Protein AF-A0AAE0BN33-F1 (afdb_monomer)

InterPro domains:
  IPR021788 Protein CHAPERONE-LIKE PROTEIN OF POR1-like [PF11833] (15-94)
  IPR021788 Protein CHAPERONE-LIKE PROTEIN OF POR1-like [PF11833] (98-183)
  IPR021788 Protein CHAPERONE-LIKE PROTEIN OF POR1-like [PTHR33372] (1-182)

Mean predicted aligned error: 20.06 Å

Sequence (184 aa):
MTEEFAMEILGVGKSASFEDIVSAKNKLVAANSDEEFQMTVDAAYDVLLMRSFNKRRSGEIVDRSVRYADVKRPKPTELPGWAKNAVSMPSSAVTFEKGMNIPSTQLALAFGLSIYFLRENKRANFGRAALLTTGGLIAGALVGGLLQSWLRVDIVPIGSISSPEIIVGEGALLALWATCTFLA

Nearest PDB structures (foldseek):
  5cbf-assembly1_D  TM=4.228E-01  e=4.370E+00  Tsukamurella paurometabola DSM 20162
  4h9p-assembly1_C  TM=2.819E-01  e=6.824E+00  Homo sapiens

Radius of gyration: 29.34 Å; Cα contacts (8 Å, |Δi|>4): 74; chains: 1; bounding box: 60×52×72 Å

Solvent-accessible surface area (backbone atoms only — not comparable to full-atom values): 11274 Å² total; per-residue (Å²): 139,55,69,69,59,26,27,59,75,54,72,49,62,100,82,58,52,72,68,53,52,55,53,37,47,55,51,52,55,72,74,43,90,51,64,74,58,46,54,52,52,50,54,26,49,51,52,56,51,50,49,53,52,52,35,62,74,70,67,58,74,90,54,89,83,66,74,71,72,87,67,73,69,76,72,72,78,73,59,56,76,76,49,50,57,60,71,68,46,60,86,76,72,74,62,79,63,95,78,69,92,40,78,63,54,58,49,52,52,54,52,53,50,51,42,51,49,42,34,71,78,66,69,42,55,69,69,57,36,50,49,50,55,52,49,50,49,53,52,50,50,53,52,52,51,51,50,56,67,68,57,74,69,72,94,67,90,77,76,87,77,91,52,80,64,54,60,54,49,51,50,50,49,50,50,50,49,47,54,51,66,79,70,105

Foldseek 3Di:
DDLVVLCVLLVHDPLDDLVSLVVSLVVQVVVDVDPVSNVSNVVSNVNVVVVVVVCVVVVPDSDPPDPDDCPPPPPPPPPPPVVVVVVPDDPVVPPPPPPPPPPPVVVVVLLVVQLVCCCVPVVDDSVVSNCLSVVLVVVLVVVVVVVVVVCPDDDDPPPDPPDPVVVSVVSVVVSSVCSVVVVD

Secondary structure (DSSP, 8-state):
--HHHHHHHHT--TT--HHHHHHHHHHHHHH---HHHHHHHHHHHHHHHHHHHHHHHTT--S-TT-------PPPP----HHHHHHHTS-TT-----TT---HHHHHHHHHHHHHHHHHHHH---HHHHHHHHHHHHHHHHHHHHHHHHH--------SS---HHHHHHHHHHHHHHHHHHHH-

Structure (mmCIF, N/CA/C/O backbone):
data_AF-A0AAE0BN33-F1
#
_entry.id   AF-A0AAE0BN33-F1
#
loop_
_atom_site.group_PDB
_atom_site.id
_atom_site.type_symbol
_atom_site.label_atom_id
_atom_site.label_alt_id
_atom_site.label_comp_id
_atom_site.label_asym_id
_atom_site.label_entity_id
_atom_site.label_seq_id
_atom_site.pdbx_PDB_ins_code
_atom_site.Cartn_x
_atom_site.Cartn_y
_atom_site.Cartn_z
_atom_site.occupancy
_atom_site.B_iso_or_equiv
_atom_site.auth_seq_id
_atom_site.auth_comp_id
_atom_site.auth_asym_id
_atom_site.auth_atom_id
_atom_site.pdbx_PDB_model_num
ATOM 1 N N . MET A 1 1 ? -11.043 11.991 17.828 1.00 74.44 1 MET A N 1
ATOM 2 C CA . MET A 1 1 ? -10.938 11.069 18.977 1.00 74.44 1 MET A CA 1
ATOM 3 C C . MET A 1 1 ? -9.679 10.222 18.806 1.00 74.44 1 MET A C 1
ATOM 5 O O . MET A 1 1 ? -9.432 9.780 17.692 1.00 74.44 1 MET A O 1
ATOM 9 N N . THR A 1 2 ? -8.848 10.079 19.844 1.00 91.19 2 THR A N 1
ATOM 10 C CA . THR A 1 2 ? -7.613 9.264 19.824 1.00 91.19 2 THR A CA 1
ATOM 11 C C . THR A 1 2 ? -7.875 7.869 20.403 1.00 91.19 2 THR A C 1
ATOM 13 O O . THR A 1 2 ? -8.851 7.674 21.124 1.00 91.19 2 THR A O 1
ATOM 16 N N . GLU A 1 3 ? -7.019 6.891 20.092 1.00 90.25 3 GLU A N 1
ATOM 17 C CA . GLU A 1 3 ? -7.197 5.497 20.535 1.00 90.25 3 GLU A CA 1
ATOM 18 C C . GLU A 1 3 ? -7.175 5.354 22.065 1.00 90.25 3 GLU A C 1
ATOM 20 O O . GLU A 1 3 ? -8.001 4.643 22.631 1.00 90.25 3 GLU A O 1
ATOM 25 N N . GLU A 1 4 ? -6.266 6.057 22.746 1.00 91.88 4 GLU A N 1
ATOM 26 C CA . GLU A 1 4 ? -6.162 5.998 24.210 1.00 91.88 4 GLU A CA 1
ATOM 27 C C . GLU A 1 4 ? -7.407 6.557 24.902 1.00 91.88 4 GLU A C 1
ATOM 29 O O . GLU A 1 4 ? -7.911 5.948 25.841 1.00 91.88 4 GLU A O 1
ATOM 34 N N . PHE A 1 5 ? -7.964 7.645 24.370 1.00 92.75 5 PHE A N 1
ATOM 35 C CA . PHE A 1 5 ? -9.199 8.232 24.882 1.00 92.75 5 PHE A CA 1
ATOM 36 C C . PHE A 1 5 ? -10.418 7.331 24.629 1.00 92.75 5 PHE A C 1
ATOM 38 O O . PHE A 1 5 ? -11.291 7.208 25.482 1.00 92.75 5 PHE A O 1
ATOM 45 N N . ALA A 1 6 ? -10.468 6.638 23.485 1.00 92.62 6 ALA A N 1
ATOM 46 C 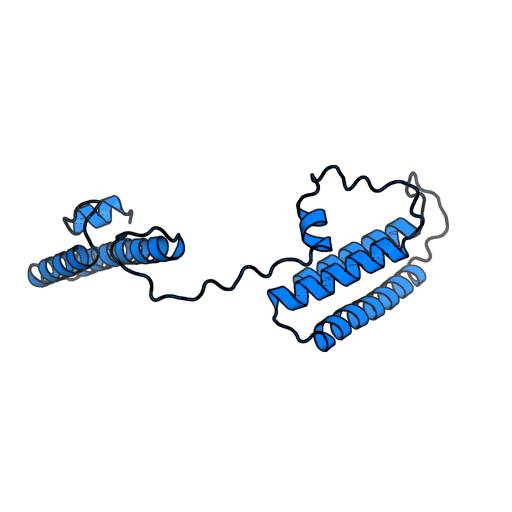CA . ALA A 1 6 ? -11.522 5.661 23.205 1.00 92.62 6 ALA A CA 1
ATOM 47 C C . ALA A 1 6 ? -11.484 4.465 24.177 1.00 92.62 6 ALA A C 1
ATOM 49 O O . ALA A 1 6 ? -12.528 3.983 24.616 1.00 92.62 6 ALA A O 1
ATOM 50 N N . MET A 1 7 ? -10.282 4.007 24.544 1.00 91.81 7 MET A N 1
ATOM 51 C CA . MET A 1 7 ? -10.095 2.961 25.556 1.00 91.81 7 MET A CA 1
ATOM 52 C C . MET A 1 7 ? -10.531 3.420 26.948 1.00 91.81 7 MET A C 1
ATOM 54 O O . MET A 1 7 ? -11.147 2.644 27.674 1.00 91.81 7 MET A O 1
ATOM 58 N N . GLU A 1 8 ? -10.256 4.676 27.296 1.00 93.31 8 GLU A N 1
ATOM 59 C CA . GLU A 1 8 ? -10.686 5.279 28.558 1.00 93.31 8 GLU A CA 1
ATOM 60 C C . GLU A 1 8 ? -12.214 5.374 28.656 1.00 93.31 8 GLU A C 1
ATOM 62 O O . GLU A 1 8 ? -12.781 4.925 29.649 1.00 93.31 8 GLU A O 1
ATOM 67 N N . ILE A 1 9 ? -12.890 5.849 27.602 1.00 90.56 9 ILE A N 1
ATOM 68 C CA . ILE A 1 9 ? -14.362 5.935 27.550 1.00 90.56 9 ILE A CA 1
ATOM 69 C C . ILE A 1 9 ? -15.018 4.564 27.731 1.00 90.56 9 ILE A C 1
ATOM 71 O O . ILE A 1 9 ? -16.023 4.440 28.429 1.00 90.56 9 ILE A O 1
ATOM 75 N N . LEU A 1 10 ? -14.461 3.530 27.099 1.00 89.62 10 LEU A N 1
ATOM 76 C CA . LEU A 1 10 ? -15.002 2.174 27.182 1.00 89.62 10 LEU A CA 1
ATOM 77 C C . LEU A 1 10 ? -14.535 1.421 28.441 1.00 89.62 10 LEU A C 1
ATOM 79 O O . LEU A 1 10 ? -15.079 0.360 28.746 1.00 89.62 10 LEU A O 1
ATOM 83 N N . GLY A 1 11 ? -13.547 1.943 29.176 1.00 90.06 11 GLY A N 1
ATOM 84 C CA . GLY A 1 11 ? -12.972 1.302 30.362 1.00 90.06 11 GLY A CA 1
ATOM 85 C C . GLY A 1 11 ? -12.157 0.043 30.049 1.00 90.06 11 GLY A C 1
ATOM 86 O O . GLY A 1 11 ? -12.134 -0.900 30.840 1.00 90.06 11 GLY A O 1
ATOM 87 N N . VAL A 1 12 ? -11.520 -0.009 28.877 1.00 91.62 12 VAL A N 1
ATOM 88 C CA . VAL A 1 12 ? -10.870 -1.211 28.341 1.00 91.62 12 VAL A CA 1
ATOM 89 C C . VAL A 1 12 ? -9.344 -1.046 28.312 1.00 91.62 12 VAL A C 1
ATOM 91 O O . VAL A 1 12 ? -8.821 0.012 27.981 1.00 91.62 12 VAL A O 1
ATOM 94 N N . GLY A 1 13 ? -8.595 -2.099 28.659 1.00 88.44 13 GLY A N 1
ATOM 95 C CA . GLY A 1 13 ? -7.126 -2.074 28.671 1.00 88.44 13 GLY A CA 1
ATOM 96 C C . GLY A 1 13 ? -6.475 -2.110 27.276 1.00 88.44 13 GLY A C 1
ATOM 97 O O . GLY A 1 13 ? -7.053 -2.613 26.315 1.00 88.44 13 GLY A O 1
ATOM 98 N N . LYS A 1 14 ? -5.210 -1.662 27.177 1.00 83.12 14 LYS A N 1
ATOM 99 C CA . LYS A 1 14 ? -4.439 -1.564 25.910 1.00 83.12 14 LYS A CA 1
ATOM 100 C C . LYS A 1 14 ? -4.309 -2.876 25.120 1.00 83.12 14 LYS A C 1
ATOM 102 O O . LYS A 1 14 ? -4.125 -2.836 23.900 1.00 83.12 14 LYS A O 1
ATOM 107 N N . SER A 1 15 ? -4.385 -4.011 25.816 1.00 79.31 15 SER A N 1
ATOM 108 C CA . SER A 1 15 ? -4.263 -5.375 25.284 1.00 79.31 15 SER A CA 1
ATOM 109 C C . SER A 1 15 ? -5.572 -6.167 25.317 1.00 79.31 15 SER A C 1
ATOM 111 O O . SER A 1 15 ? -5.536 -7.387 25.172 1.00 79.31 15 SER A O 1
ATOM 113 N N . ALA A 1 16 ? -6.709 -5.516 25.567 1.00 83.50 16 ALA A N 1
ATOM 114 C CA . ALA A 1 16 ? -7.987 -6.209 25.596 1.00 83.50 16 ALA A CA 1
ATOM 115 C C . ALA A 1 16 ? -8.359 -6.753 24.214 1.00 83.50 16 ALA A C 1
ATOM 117 O O . ALA A 1 16 ? -7.999 -6.182 23.176 1.00 83.50 16 ALA A O 1
ATOM 118 N N . SER A 1 17 ? -9.084 -7.867 24.209 1.00 85.56 17 SER A N 1
ATOM 119 C CA . SER A 1 17 ? -9.566 -8.466 22.974 1.00 85.56 17 SER A CA 1
ATOM 120 C C . SER A 1 17 ? -10.705 -7.638 22.371 1.00 85.56 17 SER A C 1
ATOM 122 O O . SER A 1 17 ? -11.342 -6.819 23.036 1.00 85.56 17 SER A O 1
ATOM 124 N N . PHE A 1 18 ? -10.983 -7.857 21.086 1.00 87.12 18 PHE A N 1
ATOM 125 C CA . PHE A 1 18 ? -12.120 -7.208 20.432 1.00 87.12 18 PHE A CA 1
ATOM 126 C C . PHE A 1 18 ? -13.466 -7.647 21.037 1.00 87.12 18 PHE A C 1
ATOM 128 O O . PHE A 1 18 ? -14.378 -6.832 21.149 1.00 87.12 18 PHE A O 1
ATOM 135 N N . GLU A 1 19 ? -13.567 -8.894 21.502 1.00 89.56 19 GLU A N 1
ATOM 136 C CA . GLU A 1 19 ? -14.721 -9.390 22.258 1.00 89.56 19 GLU A CA 1
ATOM 137 C C . GLU A 1 19 ? -14.962 -8.566 23.534 1.00 89.56 19 GLU A C 1
ATOM 139 O O . GLU A 1 19 ? -16.094 -8.163 23.815 1.00 89.56 19 GLU A O 1
ATOM 144 N N . ASP A 1 20 ? -13.893 -8.262 24.279 1.00 91.56 20 ASP A N 1
ATOM 145 C CA . ASP A 1 20 ? -13.984 -7.483 25.517 1.00 91.56 20 ASP A CA 1
ATOM 146 C C . ASP A 1 20 ? -14.514 -6.075 25.237 1.00 91.56 20 ASP A C 1
ATOM 148 O O . ASP A 1 20 ? -15.392 -5.596 25.956 1.00 91.56 20 ASP A O 1
ATOM 152 N N . ILE A 1 21 ? -14.045 -5.456 24.146 1.00 92.19 21 ILE A N 1
ATOM 153 C CA . ILE A 1 21 ? -14.491 -4.137 23.677 1.00 92.19 21 ILE A CA 1
ATOM 154 C C . ILE A 1 21 ? -15.998 -4.143 23.375 1.00 92.19 21 ILE A C 1
ATOM 156 O O . ILE A 1 21 ? -16.723 -3.258 23.835 1.00 92.19 21 ILE A O 1
ATOM 160 N N . VAL A 1 22 ? -16.494 -5.150 22.646 1.00 92.69 22 VAL A N 1
ATOM 161 C CA . VAL A 1 22 ? -17.930 -5.282 22.334 1.00 92.69 22 VAL A CA 1
ATOM 162 C C . VAL A 1 22 ? -18.748 -5.482 23.611 1.00 92.69 22 VAL A C 1
ATOM 164 O O . VAL A 1 22 ? -19.802 -4.865 23.782 1.00 92.69 22 VAL A O 1
ATOM 167 N N . SER A 1 23 ? -18.258 -6.304 24.541 1.00 93.75 23 SER A N 1
ATOM 168 C CA . SER A 1 23 ? -18.943 -6.545 25.813 1.00 93.75 23 SER A CA 1
ATOM 169 C C . SER A 1 23 ? -19.024 -5.281 26.679 1.00 93.75 23 SER A C 1
ATOM 171 O O . SER A 1 23 ? -20.060 -5.029 27.295 1.00 93.75 23 SER A O 1
ATOM 173 N N . ALA A 1 24 ? -17.962 -4.467 26.699 1.00 94.00 24 ALA A N 1
ATOM 174 C CA . ALA A 1 24 ? -17.900 -3.215 27.446 1.00 94.00 24 ALA A CA 1
ATOM 175 C C . ALA A 1 24 ? -18.876 -2.183 26.875 1.00 94.00 24 ALA A C 1
ATOM 177 O O . ALA A 1 24 ? -19.657 -1.604 27.629 1.00 94.00 24 ALA A O 1
ATOM 178 N N . LYS A 1 25 ? -18.927 -2.040 25.543 1.00 93.44 25 LYS A N 1
ATOM 179 C CA . LYS A 1 25 ? -19.928 -1.208 24.863 1.00 93.44 25 LYS A CA 1
ATOM 180 C C . LYS A 1 25 ? -21.346 -1.621 25.258 1.00 93.44 25 LYS A C 1
ATOM 182 O O . LYS A 1 25 ? -22.127 -0.790 25.711 1.00 93.44 25 LYS A O 1
ATOM 187 N N . ASN A 1 26 ? -21.670 -2.908 25.127 1.00 93.62 26 ASN A N 1
ATOM 188 C CA . ASN A 1 26 ? -23.012 -3.409 25.425 1.00 93.62 26 ASN A CA 1
ATOM 189 C C . ASN A 1 26 ? -23.406 -3.163 26.891 1.00 93.62 26 ASN A C 1
ATOM 191 O O . ASN A 1 26 ? -24.560 -2.845 27.166 1.00 93.62 26 ASN A O 1
ATOM 195 N N . LYS A 1 27 ? -22.452 -3.243 27.830 1.00 92.81 27 LYS A N 1
ATOM 196 C CA . LYS A 1 27 ? -22.673 -2.888 29.242 1.00 92.81 27 LYS A CA 1
ATOM 197 C C . LYS A 1 27 ? -22.937 -1.392 29.433 1.00 92.81 27 LYS A C 1
ATOM 199 O O . LYS A 1 27 ? -23.838 -1.037 30.183 1.00 92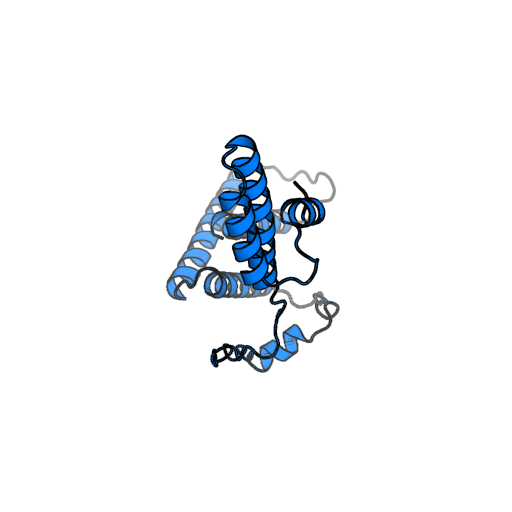.81 27 LYS A O 1
ATOM 204 N N . LEU A 1 28 ? -22.183 -0.525 28.757 1.00 90.38 28 LEU A N 1
ATOM 205 C CA . LEU A 1 28 ? -22.329 0.931 28.864 1.00 90.38 28 LEU A CA 1
ATOM 206 C C . LEU A 1 28 ? -23.638 1.441 28.254 1.00 90.38 28 LEU A C 1
ATOM 208 O O . LEU A 1 28 ? -24.280 2.306 28.845 1.00 90.38 28 LEU A O 1
ATOM 212 N N . VAL A 1 29 ? -24.055 0.861 27.125 1.00 91.56 29 VAL A N 1
ATOM 213 C CA . VAL A 1 29 ? -25.342 1.154 26.474 1.00 91.56 29 VAL A CA 1
ATOM 214 C C . VAL A 1 29 ? -26.516 0.651 27.318 1.00 91.56 29 VAL A C 1
ATOM 216 O O . VAL A 1 29 ? -27.546 1.309 27.390 1.00 91.56 29 VAL A O 1
ATOM 219 N N . ALA A 1 30 ? -26.370 -0.488 28.001 1.00 90.38 30 ALA A N 1
ATOM 220 C CA . ALA A 1 30 ? -27.405 -0.987 28.906 1.00 90.38 30 ALA A CA 1
ATOM 221 C C . ALA A 1 30 ? -27.526 -0.157 30.198 1.00 90.38 30 ALA A C 1
ATOM 223 O O . ALA A 1 30 ? -28.611 -0.067 30.766 1.00 90.38 30 ALA A O 1
ATOM 224 N N . ALA A 1 31 ? -26.421 0.424 30.676 1.00 88.88 31 ALA A N 1
ATOM 225 C CA . ALA A 1 31 ? -26.391 1.207 31.910 1.00 88.88 31 ALA A CA 1
ATOM 226 C C . ALA A 1 31 ? -26.884 2.653 31.731 1.00 88.88 31 ALA A C 1
ATOM 228 O O . ALA A 1 31 ? -27.424 3.220 32.676 1.00 88.88 31 ALA A O 1
ATOM 229 N N . ASN A 1 32 ? -26.707 3.245 30.544 1.00 83.88 32 ASN A N 1
ATOM 230 C CA . ASN A 1 32 ? -27.039 4.645 30.281 1.00 83.88 32 ASN A CA 1
ATOM 231 C C . ASN A 1 32 ? -27.987 4.766 29.083 1.00 83.88 32 ASN A C 1
ATOM 233 O O . ASN A 1 32 ? -27.686 4.314 27.979 1.00 83.88 32 ASN A O 1
ATOM 237 N N . SER A 1 33 ? -29.131 5.414 29.304 1.00 83.94 33 SER A N 1
ATOM 238 C CA . SER A 1 33 ? -30.123 5.700 28.254 1.00 83.94 33 SER A CA 1
ATOM 239 C C . SER A 1 33 ? -29.880 7.032 27.534 1.00 83.94 33 SER A C 1
ATOM 241 O O . SER A 1 33 ? -30.650 7.387 26.648 1.00 83.94 33 SER A O 1
ATOM 243 N N . ASP A 1 34 ? -28.827 7.762 27.903 1.00 90.69 34 ASP A N 1
ATOM 244 C CA . ASP A 1 34 ? -28.520 9.078 27.346 1.00 90.69 34 ASP A CA 1
ATOM 245 C C . ASP A 1 34 ? -27.967 8.963 25.918 1.00 90.69 34 ASP A C 1
ATOM 247 O O . ASP A 1 34 ? -26.926 8.342 25.682 1.00 90.69 34 ASP A O 1
ATOM 251 N N . GLU A 1 35 ? -28.641 9.599 24.958 1.00 89.69 35 GLU A N 1
ATOM 252 C CA . GLU A 1 35 ? -28.291 9.528 23.531 1.00 89.69 35 GLU A CA 1
ATOM 253 C C . GLU A 1 35 ? -26.919 10.151 23.223 1.00 89.69 35 GLU A C 1
ATOM 255 O O . GLU A 1 35 ? -26.137 9.593 22.453 1.00 89.69 35 GLU A O 1
ATOM 260 N N . GLU A 1 36 ? -26.570 11.273 23.859 1.00 88.88 36 GLU A N 1
ATOM 261 C CA . GLU A 1 36 ? -25.268 11.932 23.660 1.00 88.88 36 GLU A CA 1
ATOM 262 C C . GLU A 1 36 ? -24.095 11.064 24.135 1.00 88.88 36 GLU A C 1
ATOM 264 O O . GLU A 1 36 ? -23.030 11.007 23.502 1.00 88.88 36 GLU A O 1
ATOM 269 N N . PHE A 1 37 ? -24.305 10.331 25.231 1.00 89.81 37 PHE A N 1
ATOM 270 C CA . PHE A 1 37 ? -23.328 9.380 25.739 1.00 89.81 37 PHE A CA 1
ATOM 271 C C . PHE A 1 37 ? -23.198 8.177 24.799 1.00 89.81 37 PHE A C 1
ATOM 273 O O . PHE A 1 37 ? -22.078 7.778 24.478 1.00 89.81 37 PHE A O 1
ATOM 280 N N . GLN A 1 38 ? -24.314 7.654 24.277 1.00 90.75 38 GLN A N 1
ATOM 281 C CA . GLN A 1 38 ? -24.300 6.570 23.290 1.00 90.75 38 GLN A CA 1
ATOM 282 C C . GLN A 1 38 ? -23.552 6.959 22.012 1.00 90.75 38 GLN A C 1
ATOM 284 O O . GLN A 1 38 ? -22.720 6.183 21.550 1.00 90.75 38 GLN A O 1
ATOM 289 N N . MET A 1 39 ? -23.741 8.180 21.500 1.00 91.75 39 MET A N 1
ATOM 290 C CA . MET A 1 39 ? -22.982 8.675 20.344 1.00 91.75 39 MET A CA 1
ATOM 291 C C . MET A 1 39 ? -21.472 8.715 20.613 1.00 91.75 39 MET A C 1
ATOM 293 O O . MET A 1 39 ? -20.668 8.369 19.747 1.00 91.75 39 MET A O 1
ATOM 297 N N . THR A 1 40 ? -21.072 9.111 21.822 1.00 92.38 40 THR A N 1
ATOM 298 C CA . THR A 1 40 ? -19.656 9.159 22.216 1.00 92.38 40 THR A CA 1
ATOM 299 C C . THR A 1 40 ? -19.064 7.753 22.360 1.00 92.38 40 THR A C 1
ATOM 301 O O . THR A 1 40 ? -17.938 7.503 21.926 1.00 92.38 40 THR A O 1
ATOM 304 N N . VAL A 1 41 ? -19.834 6.819 22.926 1.00 94.19 41 VAL A N 1
ATOM 305 C CA . VAL A 1 41 ? -19.476 5.399 23.063 1.00 94.19 41 VAL A CA 1
ATOM 306 C C . VAL A 1 41 ? -19.374 4.715 21.697 1.00 94.19 41 VAL A C 1
ATOM 308 O O . VAL A 1 41 ? -18.428 3.960 21.467 1.00 94.19 41 VAL A O 1
ATOM 311 N N . ASP A 1 42 ? -20.287 5.007 20.771 1.00 93.81 42 ASP A N 1
ATOM 312 C CA . ASP A 1 42 ? -20.248 4.502 19.396 1.00 93.81 42 ASP A CA 1
ATOM 313 C C . ASP A 1 42 ? -19.048 5.067 18.627 1.00 93.81 42 ASP A C 1
ATOM 315 O O . ASP A 1 42 ? -18.318 4.311 17.986 1.00 93.81 42 ASP A O 1
ATOM 319 N N . ALA A 1 43 ? -18.748 6.361 18.779 1.00 95.44 43 ALA A N 1
ATOM 320 C CA . ALA A 1 43 ? -17.551 6.960 18.192 1.00 95.44 43 ALA A CA 1
ATOM 321 C C . ALA A 1 43 ? -16.252 6.328 18.735 1.00 95.44 43 ALA A C 1
ATOM 323 O O . ALA A 1 43 ? -15.308 6.093 17.976 1.00 95.44 43 ALA A O 1
ATOM 324 N N . ALA A 1 44 ? -16.196 6.018 20.035 1.00 94.62 44 ALA A N 1
ATOM 325 C CA . ALA A 1 44 ? -15.064 5.317 20.645 1.00 94.62 44 ALA A CA 1
ATOM 326 C C . ALA A 1 44 ? -14.937 3.877 20.127 1.00 94.62 44 ALA A C 1
ATOM 328 O O . ALA A 1 44 ? -13.832 3.418 19.815 1.00 94.62 44 ALA A O 1
ATOM 329 N N . TYR A 1 45 ? -16.065 3.183 19.979 1.00 94.12 45 TYR A N 1
ATOM 330 C CA . TYR A 1 45 ? -16.119 1.847 19.400 1.00 94.12 45 TYR A CA 1
ATOM 331 C C . TYR A 1 45 ? -15.594 1.831 17.959 1.00 94.12 45 TYR A C 1
ATOM 333 O O . TYR A 1 45 ? -14.761 0.985 17.633 1.00 94.12 45 TYR A O 1
ATOM 341 N N . ASP A 1 46 ? -15.989 2.797 17.127 1.00 94.94 46 ASP A N 1
ATOM 342 C CA . ASP A 1 46 ? -15.540 2.903 15.736 1.00 94.94 46 ASP A CA 1
ATOM 343 C C . ASP A 1 46 ? -14.021 3.096 15.624 1.00 94.94 46 ASP A C 1
ATOM 345 O O . ASP A 1 46 ? -13.372 2.476 14.777 1.00 94.94 46 ASP A O 1
ATOM 349 N N . VAL A 1 47 ? -13.413 3.892 16.511 1.00 94.44 47 VAL A N 1
ATOM 350 C CA . VAL A 1 47 ? -11.951 4.072 16.550 1.00 94.44 47 VAL A CA 1
ATOM 351 C C . VAL A 1 47 ? -11.238 2.745 16.841 1.00 94.44 47 VAL A C 1
ATOM 353 O O . VAL A 1 47 ? -10.278 2.389 16.147 1.00 94.44 47 VAL A O 1
ATOM 356 N N . LEU A 1 48 ? -11.713 1.973 17.824 1.00 92.19 48 LEU A N 1
ATOM 357 C CA . LEU A 1 48 ? -11.124 0.670 18.161 1.00 92.19 48 LEU A CA 1
ATOM 358 C C . LEU A 1 48 ? -11.434 -0.408 17.113 1.00 92.19 48 LEU A C 1
ATOM 360 O O . LEU A 1 48 ? -10.605 -1.287 16.854 1.00 92.19 48 LEU A O 1
ATOM 364 N N . LEU A 1 49 ? -12.588 -0.322 16.453 1.00 90.56 49 LEU A N 1
ATOM 365 C CA . LEU A 1 49 ? -12.934 -1.174 15.323 1.00 90.56 49 LEU A CA 1
ATOM 366 C C . LEU A 1 49 ? -11.960 -0.941 14.163 1.00 90.56 49 LEU A C 1
ATOM 368 O O . LEU A 1 49 ? -11.386 -1.898 13.635 1.00 90.56 49 LEU A O 1
ATOM 372 N N . MET A 1 50 ? -11.694 0.319 13.816 1.00 91.31 50 MET A N 1
ATOM 373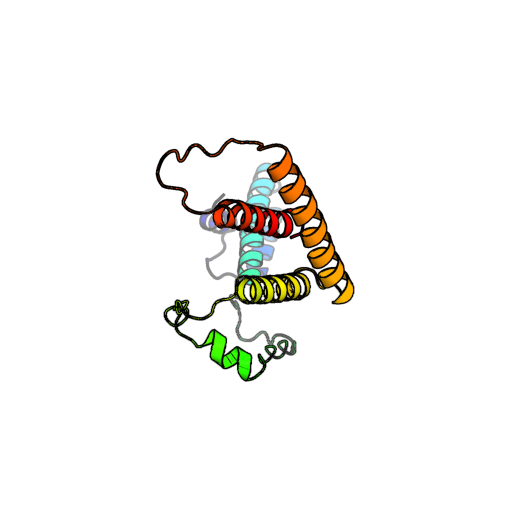 C CA . MET A 1 50 ? -10.739 0.669 12.763 1.00 91.31 50 MET A CA 1
ATOM 374 C C . MET A 1 50 ? -9.312 0.236 13.107 1.00 91.31 50 MET A C 1
ATOM 376 O O . MET A 1 50 ? -8.602 -0.280 12.238 1.00 91.31 50 MET A O 1
ATOM 380 N N . ARG A 1 51 ? -8.906 0.336 14.381 1.00 90.25 51 ARG A N 1
ATOM 381 C CA . ARG A 1 51 ? -7.639 -0.235 14.868 1.00 90.25 51 ARG A CA 1
ATOM 382 C C . ARG A 1 51 ? -7.544 -1.728 14.544 1.00 90.25 51 ARG A C 1
ATOM 384 O O . ARG A 1 51 ? -6.522 -2.177 14.026 1.00 90.25 51 ARG A O 1
ATOM 391 N N . SER A 1 52 ? -8.611 -2.494 14.787 1.00 84.56 52 SER A N 1
ATOM 392 C CA . SER A 1 52 ? -8.638 -3.935 14.500 1.00 84.56 52 SER A CA 1
ATOM 393 C C . SER A 1 52 ? -8.475 -4.245 13.003 1.00 84.56 52 SER A C 1
ATOM 395 O O . SER A 1 52 ? -7.766 -5.187 12.638 1.00 84.56 52 SER A O 1
ATOM 397 N N . PHE A 1 53 ? -9.055 -3.424 12.119 1.00 87.31 53 PHE A N 1
ATOM 398 C CA . PHE A 1 53 ? -8.886 -3.566 10.671 1.00 87.31 53 PHE A CA 1
ATOM 399 C C . PHE A 1 53 ? -7.474 -3.217 10.215 1.00 87.31 53 PHE A C 1
ATOM 401 O O . PHE A 1 53 ? -6.896 -3.954 9.412 1.00 87.31 53 PHE A O 1
ATOM 408 N N . ASN A 1 54 ? -6.888 -2.148 10.756 1.00 88.69 54 ASN A N 1
ATOM 409 C CA . ASN A 1 54 ? -5.501 -1.794 10.469 1.00 88.69 54 ASN A CA 1
ATOM 410 C C . ASN A 1 54 ? -4.537 -2.890 10.926 1.00 88.69 54 ASN A C 1
ATOM 412 O O . ASN A 1 54 ? -3.615 -3.219 10.188 1.00 88.69 54 ASN A O 1
ATOM 416 N N . LYS A 1 55 ? -4.810 -3.531 12.066 1.00 83.06 55 LYS A N 1
ATOM 417 C CA . LYS A 1 55 ? -4.030 -4.664 12.574 1.00 83.06 55 LYS A CA 1
ATOM 418 C C . LYS A 1 55 ? -4.078 -5.889 11.650 1.00 83.06 55 LYS A C 1
ATOM 420 O O . LYS A 1 55 ? -3.077 -6.567 11.436 1.00 83.06 55 LYS A O 1
ATOM 425 N N . ARG A 1 56 ? -5.235 -6.143 11.024 1.00 78.19 56 ARG A N 1
ATOM 426 C CA . ARG A 1 56 ? -5.383 -7.188 9.993 1.00 78.19 56 ARG A CA 1
ATOM 427 C C . ARG A 1 56 ? -4.680 -6.818 8.688 1.00 78.19 56 ARG A C 1
ATOM 429 O O . ARG A 1 56 ? -4.081 -7.685 8.061 1.00 78.19 56 ARG A O 1
ATOM 436 N N . ARG A 1 57 ? -4.730 -5.545 8.283 1.00 81.12 57 ARG A N 1
ATOM 437 C CA . ARG A 1 57 ? -4.025 -5.046 7.090 1.00 81.12 57 ARG A CA 1
ATOM 438 C C . ARG A 1 57 ? -2.506 -5.041 7.262 1.00 81.12 57 ARG A C 1
ATOM 440 O O . ARG A 1 57 ? -1.806 -5.311 6.294 1.00 81.12 57 ARG A O 1
ATOM 447 N N . SER A 1 58 ? -2.003 -4.768 8.466 1.00 79.19 58 SER A N 1
ATOM 448 C CA . SER A 1 58 ? -0.567 -4.774 8.775 1.00 79.19 58 SER A CA 1
ATOM 449 C C . SER A 1 58 ? 0.019 -6.183 8.910 1.00 79.19 58 SER A C 1
ATOM 451 O O . SER A 1 58 ? 1.238 -6.333 8.948 1.00 79.19 58 SER A O 1
ATOM 453 N N . GLY A 1 59 ? -0.828 -7.217 8.974 1.00 74.81 59 GLY A N 1
ATOM 454 C CA . GLY A 1 59 ? -0.392 -8.595 9.197 1.00 74.81 59 GLY A CA 1
ATOM 455 C C . GLY A 1 59 ? 0.101 -8.848 10.623 1.00 74.81 59 GLY A C 1
ATOM 456 O O . GLY A 1 59 ? 0.774 -9.849 10.867 1.00 74.81 59 GLY A O 1
ATOM 457 N N . GLU A 1 60 ? -0.217 -7.961 11.570 1.00 73.69 60 GLU A N 1
ATOM 458 C CA . GLU A 1 60 ? 0.145 -8.141 12.970 1.00 73.69 60 GLU A CA 1
ATOM 459 C C . GLU A 1 60 ? -0.786 -9.182 13.607 1.00 73.69 60 GLU A C 1
ATOM 461 O O . GLU A 1 60 ? -1.974 -8.961 13.853 1.00 73.69 60 GLU A O 1
ATOM 466 N N . ILE A 1 61 ? -0.228 -10.364 13.850 1.00 62.47 61 ILE A N 1
ATOM 467 C CA . ILE A 1 61 ? -0.943 -11.515 14.393 1.00 62.47 61 ILE A CA 1
ATOM 468 C C . ILE A 1 61 ? -1.178 -11.272 15.891 1.00 62.47 61 ILE A C 1
ATOM 470 O O . ILE A 1 61 ? -0.237 -11.321 16.680 1.00 62.47 61 ILE A O 1
ATOM 474 N N . VAL A 1 62 ? -2.432 -11.014 16.281 1.00 62.16 62 VAL A N 1
ATOM 475 C CA . VAL A 1 62 ? -2.834 -10.822 17.693 1.00 62.16 62 VAL A CA 1
ATOM 476 C C . VAL A 1 62 ? -2.653 -12.106 18.501 1.00 62.16 62 VAL A C 1
ATOM 478 O O . VAL A 1 62 ? -2.263 -12.044 19.662 1.00 62.16 62 VAL A O 1
ATOM 481 N N . ASP A 1 63 ? -2.895 -13.260 17.876 1.00 65.19 63 ASP A N 1
ATOM 482 C CA . ASP A 1 63 ? -2.776 -14.564 18.515 1.00 65.19 63 ASP A CA 1
ATOM 483 C C . ASP A 1 63 ? -2.123 -15.584 17.572 1.00 65.19 63 ASP A C 1
ATOM 485 O O . ASP A 1 63 ? -2.619 -15.870 16.480 1.00 65.19 63 ASP A O 1
ATOM 489 N N . ARG A 1 64 ? -0.981 -16.134 18.002 1.00 64.44 64 ARG A N 1
ATOM 490 C CA . ARG A 1 64 ? -0.231 -17.163 17.264 1.00 64.44 64 ARG A CA 1
ATOM 491 C C . ARG A 1 64 ? -0.941 -18.521 17.256 1.00 64.44 64 ARG A C 1
ATOM 493 O O . ARG A 1 64 ? -0.527 -19.396 16.498 1.00 64.44 64 ARG A O 1
ATOM 500 N N . SER A 1 65 ? -1.970 -18.707 18.086 1.00 67.50 65 SER A N 1
ATOM 501 C CA . SER A 1 65 ? -2.767 -19.935 18.151 1.00 67.50 65 SER A CA 1
ATOM 502 C C . SER A 1 65 ? -3.707 -20.098 16.949 1.00 67.50 65 SER A C 1
ATOM 504 O O . SER A 1 65 ? -4.045 -21.223 16.569 1.00 67.50 65 SER A O 1
ATOM 506 N N . VAL A 1 66 ? -4.088 -18.988 16.307 1.00 63.94 66 VAL A N 1
ATOM 507 C CA . VAL A 1 66 ? -4.975 -18.994 15.145 1.00 63.94 66 VAL A CA 1
ATOM 508 C C . VAL A 1 66 ? -4.203 -19.534 13.949 1.00 63.94 66 VAL A C 1
ATOM 510 O O . VAL A 1 66 ? -3.423 -18.840 13.294 1.00 63.94 66 VAL A O 1
ATOM 513 N N . ARG A 1 67 ? -4.429 -20.813 13.651 1.00 65.62 67 ARG A N 1
ATOM 514 C CA . ARG A 1 67 ? -3.967 -21.435 12.415 1.00 65.62 67 ARG A CA 1
ATOM 515 C C . ARG A 1 67 ? -4.732 -20.803 11.264 1.00 65.62 67 ARG A C 1
ATOM 517 O O . ARG A 1 67 ? -5.895 -21.124 11.034 1.00 65.62 67 ARG A O 1
ATOM 524 N N . TYR A 1 68 ? -4.076 -19.894 10.550 1.00 62.53 68 TYR A N 1
ATOM 525 C CA . TYR A 1 68 ? -4.533 -19.480 9.233 1.00 62.53 68 TYR A CA 1
ATOM 526 C C . TYR A 1 68 ? -4.780 -20.757 8.438 1.00 62.53 68 TYR A C 1
ATOM 528 O O . TYR A 1 68 ? -3.863 -21.570 8.306 1.00 62.53 68 TYR A O 1
ATOM 536 N N . ALA A 1 69 ? -6.026 -20.955 7.989 1.00 62.03 69 ALA A N 1
ATOM 537 C CA . ALA A 1 69 ? -6.363 -22.034 7.067 1.00 62.03 69 ALA A CA 1
ATOM 538 C C . ALA A 1 69 ? -5.274 -22.046 6.004 1.00 62.03 69 ALA A C 1
ATOM 540 O O . ALA A 1 69 ? -4.924 -20.953 5.567 1.00 62.03 69 ALA A O 1
ATOM 541 N N . ASP A 1 70 ? -4.702 -23.209 5.688 1.00 60.28 70 ASP A N 1
ATOM 542 C CA . ASP A 1 70 ? -3.569 -23.386 4.776 1.00 60.28 70 ASP A CA 1
ATOM 543 C C . ASP A 1 70 ? -3.850 -22.763 3.396 1.00 60.28 70 ASP A C 1
ATOM 545 O O . ASP A 1 70 ? -4.076 -23.439 2.390 1.00 60.28 70 ASP A O 1
ATOM 549 N N . VAL A 1 71 ? -3.836 -21.432 3.333 1.00 57.88 71 VAL A N 1
ATOM 550 C CA . VAL A 1 71 ? -3.840 -20.650 2.123 1.00 57.88 71 VAL A CA 1
ATOM 551 C C . VAL A 1 71 ? -2.474 -20.961 1.580 1.00 57.88 71 VAL A C 1
ATOM 553 O O . VAL A 1 71 ? -1.464 -20.464 2.086 1.00 57.88 71 VAL A O 1
ATOM 556 N N . LYS A 1 72 ? -2.443 -21.867 0.600 1.00 54.31 72 LYS A N 1
ATOM 557 C CA . LYS A 1 72 ? -1.265 -22.120 -0.216 1.00 54.31 72 LYS A CA 1
ATOM 558 C C . LYS A 1 72 ? -0.724 -20.747 -0.571 1.00 54.31 72 LYS A C 1
ATOM 560 O O . LYS A 1 72 ? -1.352 -20.027 -1.348 1.00 54.31 72 LYS A O 1
ATOM 565 N N . ARG A 1 73 ? 0.390 -20.355 0.054 1.00 55.28 73 ARG A N 1
ATOM 566 C CA . ARG A 1 73 ? 1.071 -19.122 -0.327 1.00 55.28 73 ARG A CA 1
ATOM 567 C C . ARG A 1 73 ? 1.263 -19.257 -1.833 1.00 55.28 73 ARG A C 1
ATOM 569 O O . ARG A 1 73 ? 1.722 -20.332 -2.245 1.00 55.28 73 ARG A O 1
ATOM 576 N N . PRO A 1 74 ? 0.841 -18.279 -2.655 1.00 55.69 74 PRO A N 1
ATOM 577 C CA . PRO A 1 74 ? 1.145 -18.347 -4.071 1.00 55.69 74 PRO A CA 1
ATOM 578 C C . PRO A 1 74 ? 2.645 -18.591 -4.140 1.00 55.69 74 PRO A C 1
ATOM 580 O O . PRO A 1 74 ? 3.416 -17.845 -3.530 1.00 55.69 74 PRO A O 1
ATOM 583 N N . LYS A 1 75 ? 3.031 -19.729 -4.731 1.00 53.34 75 LYS A N 1
ATOM 584 C CA . LYS A 1 75 ? 4.436 -20.097 -4.859 1.00 53.34 75 LYS A CA 1
ATOM 585 C C . LYS A 1 75 ? 5.087 -18.861 -5.468 1.00 53.34 75 LYS A C 1
ATOM 587 O O . LYS A 1 75 ? 4.594 -18.451 -6.522 1.00 53.34 75 LYS A O 1
ATOM 592 N N . PRO A 1 76 ? 6.053 -18.207 -4.789 1.00 56.91 76 PRO A N 1
ATOM 593 C CA . PRO A 1 76 ? 6.666 -17.012 -5.340 1.00 56.91 76 PRO A CA 1
ATOM 594 C C . PRO A 1 76 ? 7.075 -17.400 -6.747 1.00 56.91 76 PRO A C 1
ATOM 596 O O . PRO A 1 76 ? 7.742 -18.425 -6.903 1.00 56.91 76 PRO A O 1
ATOM 599 N N . THR A 1 77 ? 6.528 -16.701 -7.746 1.00 66.06 77 THR A N 1
ATOM 600 C CA . THR A 1 77 ? 6.787 -16.997 -9.150 1.00 66.06 77 THR A CA 1
ATOM 601 C C . THR A 1 77 ? 8.290 -16.967 -9.276 1.00 66.06 77 THR A C 1
ATOM 603 O O . THR A 1 77 ? 8.904 -15.904 -9.191 1.00 66.06 77 THR A O 1
ATOM 606 N N . GLU A 1 78 ? 8.890 -18.153 -9.322 1.00 68.06 78 GLU A N 1
ATOM 607 C CA . GLU A 1 78 ? 10.326 -18.264 -9.343 1.00 68.06 78 GLU A CA 1
ATOM 608 C C . GLU A 1 78 ? 10.729 -17.644 -10.660 1.00 68.06 78 GLU A C 1
ATOM 610 O O . GLU A 1 78 ? 10.457 -18.195 -11.728 1.00 68.06 78 GLU A O 1
ATOM 615 N N . LEU A 1 79 ? 11.302 -16.447 -10.566 1.00 74.38 79 LEU A N 1
ATOM 616 C CA . LEU A 1 79 ? 11.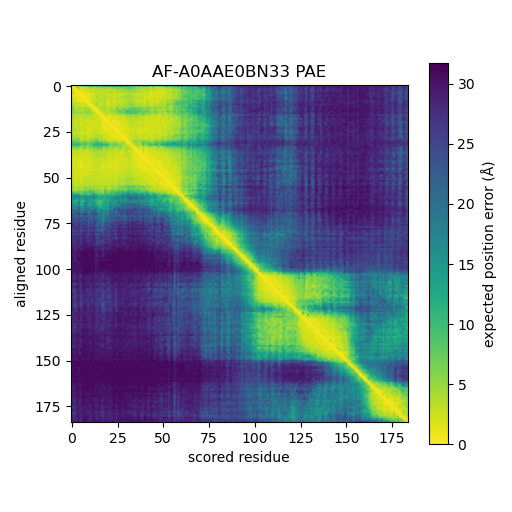866 -15.770 -11.710 1.00 74.38 79 LEU A CA 1
ATOM 617 C C . LEU A 1 79 ? 12.734 -16.804 -12.444 1.00 74.38 79 LEU A C 1
ATOM 619 O O . LEU A 1 79 ? 13.492 -17.533 -11.789 1.00 74.38 79 LEU A O 1
ATOM 623 N N . PRO A 1 80 ? 12.605 -16.931 -13.773 1.00 73.94 80 PRO A N 1
ATOM 624 C CA . PRO A 1 80 ? 13.494 -17.780 -14.551 1.00 73.94 80 PRO A CA 1
ATOM 625 C C . PRO A 1 80 ? 14.951 -17.514 -14.148 1.00 73.94 80 PRO A C 1
ATOM 627 O O . PRO A 1 80 ? 15.284 -16.383 -13.797 1.00 73.94 80 PRO A O 1
ATOM 630 N N . GLY A 1 81 ? 15.829 -18.520 -14.189 1.00 70.56 81 GLY A N 1
ATOM 631 C CA . GLY A 1 81 ? 17.208 -18.383 -13.686 1.00 70.56 8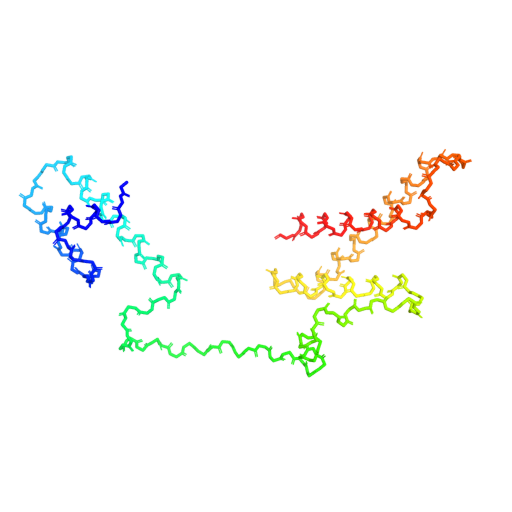1 GLY A CA 1
ATOM 632 C C . GLY A 1 81 ? 17.965 -17.169 -14.246 1.00 70.56 81 GLY A C 1
ATOM 633 O O . GLY A 1 81 ? 18.749 -16.550 -13.534 1.00 70.56 81 GLY A O 1
ATOM 634 N N . TRP A 1 82 ? 17.647 -16.754 -15.476 1.00 72.62 82 TRP A N 1
ATOM 635 C CA . TRP A 1 82 ? 18.197 -15.546 -16.094 1.00 72.62 82 TRP A CA 1
ATOM 636 C C . TRP A 1 82 ? 17.760 -14.236 -15.404 1.00 72.62 82 TRP A C 1
ATOM 638 O O . TRP A 1 82 ? 18.540 -13.292 -15.338 1.00 72.62 82 TRP A O 1
ATOM 648 N N . ALA A 1 83 ? 16.548 -14.177 -14.846 1.00 73.12 83 ALA A N 1
ATOM 649 C CA . ALA A 1 83 ? 15.981 -12.998 -14.189 1.00 73.12 83 ALA A CA 1
ATOM 650 C C . ALA A 1 83 ? 16.346 -12.901 -12.694 1.00 73.12 83 ALA A C 1
ATOM 652 O O . ALA A 1 83 ? 16.475 -11.793 -12.175 1.00 73.12 83 ALA A O 1
ATOM 653 N N . LYS A 1 84 ? 16.584 -14.035 -12.009 1.00 70.25 84 LYS A N 1
ATOM 654 C CA . LYS A 1 84 ? 17.122 -14.043 -10.629 1.00 70.25 84 LYS A CA 1
ATOM 655 C C . LYS A 1 84 ? 18.482 -13.337 -10.571 1.00 70.25 84 LYS A C 1
ATOM 657 O O . LYS A 1 84 ? 18.702 -12.511 -9.692 1.00 70.25 84 LYS A O 1
ATOM 662 N N . ASN A 1 85 ? 19.331 -13.597 -11.566 1.00 67.19 85 ASN A N 1
ATOM 663 C CA . ASN A 1 85 ? 20.668 -13.015 -11.661 1.00 67.19 85 ASN A CA 1
ATOM 664 C C . ASN A 1 85 ? 20.641 -11.509 -11.972 1.00 67.19 85 ASN A C 1
ATOM 666 O O . ASN A 1 85 ? 21.511 -10.785 -11.502 1.00 67.19 85 ASN A O 1
ATOM 670 N N . ALA A 1 86 ? 19.640 -11.033 -12.722 1.00 63.44 86 ALA A N 1
ATOM 671 C CA . ALA A 1 86 ? 19.472 -9.615 -13.047 1.00 63.44 86 ALA A CA 1
ATOM 672 C C . ALA A 1 86 ? 18.982 -8.784 -11.846 1.00 63.44 86 ALA A C 1
ATOM 674 O O . ALA A 1 86 ? 19.423 -7.657 -11.658 1.00 63.44 86 ALA A O 1
ATOM 675 N N . VAL A 1 87 ? 18.109 -9.348 -11.002 1.00 65.12 87 VAL A N 1
ATOM 676 C CA . VAL A 1 87 ? 17.618 -8.691 -9.774 1.00 65.12 87 VAL A CA 1
ATOM 677 C C . VAL A 1 87 ? 18.668 -8.683 -8.659 1.00 65.12 87 VAL A C 1
ATOM 679 O O . VAL A 1 87 ? 18.684 -7.767 -7.842 1.00 65.12 87 VAL A O 1
ATOM 682 N N . SER A 1 88 ? 19.562 -9.674 -8.623 1.00 60.19 88 SER A N 1
ATOM 683 C CA . SER A 1 88 ? 20.679 -9.712 -7.670 1.00 60.19 88 SER A CA 1
ATOM 684 C C . SER A 1 88 ? 21.879 -8.858 -8.085 1.00 60.19 88 SER A C 1
ATOM 686 O O . SER A 1 88 ? 22.865 -8.811 -7.349 1.00 60.19 88 SER A O 1
ATOM 688 N N . MET A 1 89 ? 21.842 -8.213 -9.257 1.00 47.81 89 MET A N 1
ATOM 689 C CA . MET A 1 89 ? 22.900 -7.280 -9.624 1.00 47.81 89 MET A CA 1
ATOM 690 C C . MET A 1 89 ? 22.798 -6.031 -8.741 1.00 47.81 89 MET A C 1
ATOM 692 O O . MET A 1 89 ? 21.715 -5.452 -8.626 1.00 47.81 89 MET A O 1
ATOM 696 N N . PRO A 1 90 ? 23.902 -5.588 -8.112 1.00 44.44 90 PRO A N 1
ATOM 697 C CA . PRO A 1 90 ? 23.913 -4.296 -7.448 1.00 44.44 90 PRO A CA 1
ATOM 698 C C . PRO A 1 90 ? 23.538 -3.232 -8.484 1.00 44.44 90 PRO A C 1
ATOM 700 O O . PRO A 1 90 ? 23.987 -3.294 -9.629 1.00 44.44 90 PRO A O 1
ATOM 703 N N . SER A 1 91 ? 22.723 -2.250 -8.090 1.00 51.19 91 SER A N 1
ATOM 704 C CA . SER A 1 91 ? 22.220 -1.174 -8.965 1.00 51.19 91 SER A CA 1
ATOM 705 C C . SER A 1 91 ? 23.326 -0.365 -9.676 1.00 51.19 91 SER A C 1
ATOM 707 O O . SER A 1 91 ? 23.028 0.483 -10.511 1.00 51.19 91 SER A O 1
ATOM 709 N N . SER A 1 92 ? 24.595 -0.626 -9.356 1.00 46.69 92 SER A N 1
ATOM 710 C CA . SER A 1 92 ? 25.803 -0.095 -9.981 1.00 46.69 92 SER A CA 1
ATOM 711 C C . SER A 1 92 ? 26.295 -0.873 -11.212 1.00 46.69 92 SER A C 1
ATOM 713 O O . SER A 1 92 ? 27.177 -0.372 -11.900 1.00 46.69 92 SER A O 1
ATOM 715 N N . ALA A 1 93 ? 25.747 -2.054 -11.527 1.00 44.41 93 ALA A N 1
ATOM 716 C CA . ALA A 1 93 ? 26.089 -2.811 -12.740 1.00 44.41 93 ALA A CA 1
ATOM 717 C C . ALA A 1 93 ? 25.277 -2.387 -13.977 1.00 44.41 93 ALA A C 1
ATOM 719 O O . ALA A 1 93 ? 25.544 -2.856 -15.081 1.00 44.41 93 ALA A O 1
ATOM 720 N N . VAL A 1 94 ? 24.334 -1.448 -13.828 1.00 46.94 94 VAL A N 1
ATOM 721 C CA . VAL A 1 94 ? 23.790 -0.698 -14.970 1.00 46.94 94 VAL A CA 1
ATOM 722 C C . VAL A 1 94 ? 24.744 0.452 -15.306 1.00 46.94 94 VAL A C 1
ATOM 724 O O . VAL A 1 94 ? 24.369 1.616 -15.407 1.00 46.94 94 VAL A O 1
ATOM 727 N N . THR A 1 95 ? 26.026 0.137 -15.468 1.00 39.47 95 THR A N 1
ATOM 728 C CA . THR A 1 95 ? 26.883 0.951 -16.315 1.00 39.47 95 THR A CA 1
ATOM 729 C C . THR A 1 95 ? 26.402 0.700 -17.734 1.00 39.47 95 THR A C 1
ATOM 731 O O . THR A 1 95 ? 26.665 -0.353 -18.315 1.00 39.47 95 THR A O 1
ATOM 734 N N . PHE A 1 96 ? 25.632 1.652 -18.264 1.00 44.59 96 PHE A N 1
ATOM 735 C CA . PHE A 1 96 ? 25.383 1.789 -19.693 1.00 44.59 96 PHE A CA 1
ATOM 736 C C . PHE A 1 96 ? 26.742 1.990 -20.372 1.00 44.59 96 PHE A C 1
ATOM 738 O O . PHE A 1 96 ? 27.210 3.111 -20.564 1.00 44.59 96 PHE A O 1
ATOM 745 N N . GLU A 1 97 ? 27.422 0.877 -20.639 1.00 39.84 97 GLU A N 1
ATOM 746 C CA . GLU A 1 97 ? 28.663 0.823 -21.393 1.00 39.84 97 GLU A CA 1
ATOM 747 C C . GLU A 1 97 ? 28.410 1.500 -22.740 1.00 39.84 97 GLU A C 1
ATOM 749 O O . GLU A 1 97 ? 27.580 1.074 -23.551 1.00 39.84 97 GLU A O 1
ATOM 754 N N . LYS A 1 98 ? 29.128 2.607 -22.934 1.00 42.19 98 LYS A N 1
ATOM 755 C CA . LYS A 1 98 ? 29.136 3.521 -24.079 1.00 42.19 98 LYS A CA 1
ATOM 756 C C . LYS A 1 98 ? 29.730 2.851 -25.333 1.00 42.19 98 LYS A C 1
ATOM 758 O O . LYS A 1 98 ? 30.633 3.383 -25.969 1.00 42.19 98 LYS A O 1
ATOM 763 N N . GLY A 1 99 ? 29.251 1.656 -25.659 1.00 44.50 99 GLY A N 1
ATOM 764 C CA . GLY A 1 99 ? 29.723 0.819 -26.764 1.00 44.50 99 GLY A CA 1
ATOM 765 C C . GLY A 1 99 ? 28.653 -0.104 -27.349 1.00 44.50 99 GLY A C 1
ATOM 766 O O . GLY A 1 99 ? 28.926 -0.839 -28.293 1.00 44.50 99 GLY A O 1
ATOM 767 N N . MET A 1 100 ? 27.423 -0.054 -26.837 1.00 44.69 100 MET A N 1
ATOM 768 C CA . MET A 1 100 ? 26.288 -0.793 -27.376 1.00 44.69 100 MET A CA 1
ATOM 769 C C . MET A 1 100 ? 25.448 0.185 -28.224 1.00 44.69 100 MET A C 1
ATOM 771 O O . MET A 1 100 ? 24.494 0.783 -27.739 1.00 44.69 100 MET A O 1
ATOM 775 N N . ASN A 1 101 ? 25.873 0.432 -29.470 1.00 59.84 101 ASN A N 1
ATOM 776 C CA . ASN A 1 101 ? 25.266 1.365 -30.443 1.00 59.84 101 ASN A CA 1
ATOM 777 C C . ASN A 1 101 ? 23.792 1.059 -30.759 1.00 59.84 101 ASN A C 1
ATOM 779 O O . ASN A 1 101 ? 23.536 0.443 -31.789 1.00 59.84 101 ASN A O 1
ATOM 783 N N . ILE A 1 102 ? 22.808 1.335 -29.900 1.00 50.94 102 ILE A N 1
ATOM 784 C CA . ILE A 1 102 ? 21.473 0.800 -30.204 1.00 50.94 102 ILE A CA 1
ATOM 785 C C . ILE A 1 102 ? 20.341 1.566 -29.507 1.00 50.94 102 ILE A C 1
ATOM 787 O O . ILE A 1 102 ? 19.771 1.099 -28.521 1.00 50.94 102 ILE A O 1
ATOM 791 N N . PRO A 1 103 ? 19.904 2.699 -30.094 1.00 62.06 103 PRO A N 1
ATOM 792 C CA . PRO A 1 103 ? 18.558 3.233 -29.871 1.00 62.06 103 PRO A CA 1
ATOM 793 C C . PRO A 1 103 ? 17.484 2.129 -29.924 1.00 62.06 103 PRO A C 1
ATOM 795 O O . PRO A 1 103 ? 16.507 2.162 -29.180 1.00 62.06 103 PRO A O 1
ATOM 798 N N . SER A 1 104 ? 17.698 1.089 -30.742 1.00 64.19 104 SER A N 1
ATOM 799 C CA . SER A 1 104 ? 16.811 -0.069 -30.842 1.00 64.19 104 SER A CA 1
ATOM 800 C C . SER A 1 104 ? 16.855 -1.024 -29.643 1.00 64.19 104 SER A C 1
ATOM 802 O O . SER A 1 104 ? 15.824 -1.625 -29.351 1.00 64.19 104 SER A O 1
ATOM 804 N N . THR A 1 105 ? 17.962 -1.168 -28.900 1.00 72.94 105 THR A N 1
ATOM 805 C CA . THR A 1 105 ? 17.962 -2.022 -27.694 1.00 72.94 105 THR A CA 1
ATOM 806 C C . THR A 1 105 ? 17.365 -1.323 -26.499 1.00 72.94 105 THR A C 1
ATOM 808 O O . THR A 1 105 ? 16.635 -1.967 -25.751 1.00 72.94 105 THR A O 1
ATOM 811 N N . GLN A 1 106 ? 17.580 -0.015 -26.355 1.00 71.75 106 GLN A N 1
ATOM 812 C CA . GLN A 1 106 ? 16.866 0.767 -25.349 1.00 71.75 106 GLN A CA 1
ATOM 813 C C . GLN A 1 106 ? 15.355 0.712 -25.602 1.00 71.75 106 GLN A C 1
ATOM 815 O O . GLN A 1 106 ? 14.580 0.463 -24.677 1.00 71.75 106 GLN A O 1
ATOM 820 N N . LEU A 1 107 ? 1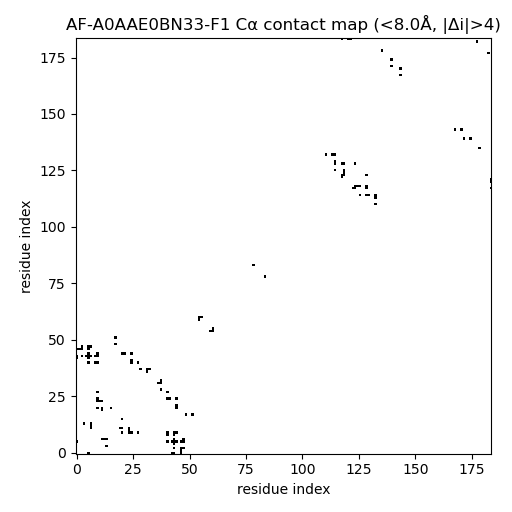4.940 0.849 -26.866 1.00 74.06 107 LEU A N 1
ATOM 821 C CA . LEU A 1 107 ? 13.541 0.721 -27.261 1.00 74.06 107 LEU A CA 1
ATOM 822 C C . LEU A 1 107 ? 12.991 -0.689 -26.996 1.00 74.06 107 LEU A C 1
ATOM 824 O O . LEU A 1 107 ? 11.899 -0.825 -26.450 1.00 74.06 107 LEU A O 1
ATOM 828 N N . ALA A 1 108 ? 13.742 -1.741 -27.333 1.00 76.75 108 ALA A N 1
ATOM 829 C CA . ALA A 1 108 ? 13.317 -3.123 -27.113 1.00 76.75 108 ALA A CA 1
ATOM 830 C C . ALA A 1 108 ? 13.144 -3.446 -25.621 1.00 76.75 108 ALA A C 1
ATOM 832 O O . ALA A 1 108 ? 12.178 -4.106 -25.235 1.00 76.75 108 ALA A O 1
ATOM 833 N N . LEU A 1 109 ? 14.048 -2.948 -24.773 1.00 80.62 109 LEU A N 1
ATOM 834 C CA . LEU A 1 109 ? 13.993 -3.148 -23.326 1.00 80.62 109 LEU A CA 1
ATOM 835 C C . LEU A 1 109 ? 12.809 -2.378 -22.716 1.00 80.62 109 LEU A C 1
ATOM 837 O O . LEU A 1 109 ? 12.041 -2.948 -21.939 1.00 80.62 109 LEU A O 1
ATOM 841 N N . ALA A 1 110 ? 12.591 -1.130 -23.144 1.00 76.19 110 ALA A N 1
ATOM 842 C CA . ALA A 1 110 ? 11.430 -0.332 -22.747 1.00 76.19 110 ALA A CA 1
ATOM 843 C C . ALA A 1 110 ? 10.104 -0.987 -23.176 1.00 76.19 110 ALA A C 1
ATOM 845 O O . ALA A 1 110 ? 9.164 -1.081 -22.385 1.00 76.19 110 ALA A O 1
ATOM 846 N N . PHE A 1 111 ? 10.042 -1.520 -24.398 1.00 80.12 111 PHE A N 1
ATOM 847 C CA . PHE A 1 111 ? 8.874 -2.237 -24.905 1.00 80.12 111 PHE A CA 1
ATOM 848 C C . PHE A 1 111 ? 8.603 -3.520 -24.106 1.00 80.12 111 PHE A C 1
ATOM 850 O O . PHE A 1 111 ? 7.470 -3.759 -23.685 1.00 80.12 111 PHE A O 1
ATOM 857 N N . GLY A 1 112 ? 9.642 -4.308 -23.815 1.00 79.31 112 GLY A N 1
ATOM 858 C CA . GLY A 1 112 ? 9.533 -5.515 -22.994 1.00 79.31 112 GLY A CA 1
ATOM 859 C C . GLY A 1 112 ? 9.026 -5.233 -21.576 1.00 79.31 112 GLY A C 1
ATOM 860 O O . GLY A 1 112 ? 8.107 -5.910 -21.106 1.00 79.31 112 GLY A O 1
ATOM 861 N N . LEU A 1 113 ? 9.562 -4.199 -20.920 1.00 79.69 113 LEU A N 1
ATOM 862 C CA . LEU A 1 113 ? 9.122 -3.773 -19.586 1.00 79.69 113 LEU A CA 1
ATOM 863 C C . LEU A 1 113 ? 7.672 -3.277 -19.587 1.00 79.69 113 LEU A C 1
ATOM 865 O O . LEU A 1 113 ? 6.915 -3.619 -18.678 1.00 79.69 113 LEU A O 1
ATOM 869 N N . SER A 1 114 ? 7.261 -2.535 -20.621 1.00 71.81 114 SER A N 1
ATOM 870 C CA . SER A 1 114 ? 5.885 -2.041 -20.741 1.00 71.81 114 SER A CA 1
ATOM 871 C C . SER A 1 114 ? 4.867 -3.189 -20.811 1.00 71.81 114 SER A C 1
ATOM 873 O O . SER A 1 114 ? 3.915 -3.223 -20.033 1.00 71.81 114 SER A O 1
ATOM 875 N N . ILE A 1 115 ? 5.106 -4.204 -21.649 1.00 74.94 115 ILE A N 1
ATOM 876 C CA . ILE A 1 115 ? 4.213 -5.366 -21.773 1.00 74.94 115 ILE A CA 1
ATOM 877 C C . ILE A 1 115 ? 4.172 -6.167 -20.469 1.00 74.94 115 ILE A C 1
ATOM 879 O O . ILE A 1 115 ? 3.101 -6.613 -20.049 1.00 74.94 115 ILE A O 1
ATOM 883 N N . TYR A 1 116 ? 5.326 -6.347 -19.823 1.00 76.38 116 TYR A N 1
ATOM 884 C CA . TYR A 1 116 ? 5.412 -7.050 -18.548 1.00 76.38 116 TYR A CA 1
ATOM 885 C C . TYR A 1 116 ? 4.579 -6.356 -17.461 1.00 76.38 116 TYR A C 1
ATOM 887 O O . TYR A 1 116 ? 3.779 -7.006 -16.788 1.00 76.38 116 TYR A O 1
ATOM 895 N N . PHE A 1 117 ? 4.695 -5.032 -17.340 1.00 75.62 117 PHE A N 1
ATOM 896 C CA . PHE A 1 117 ? 3.974 -4.257 -16.333 1.00 75.62 117 PHE A CA 1
ATOM 897 C C . PHE A 1 117 ? 2.456 -4.233 -16.576 1.00 75.62 117 PHE A C 1
ATOM 899 O O . PHE A 1 117 ? 1.684 -4.424 -15.637 1.00 75.62 117 PHE A O 1
ATOM 906 N N . LEU A 1 118 ? 2.005 -4.094 -17.832 1.00 68.25 118 LEU A N 1
ATOM 907 C CA . LEU A 1 118 ? 0.576 -4.192 -18.172 1.00 68.25 118 LEU A CA 1
ATOM 908 C C . LEU A 1 118 ? -0.008 -5.580 -17.860 1.00 68.25 118 LEU A C 1
ATOM 910 O O . LEU A 1 118 ? -1.173 -5.695 -17.461 1.00 68.25 118 LEU A O 1
ATOM 914 N N . ARG A 1 119 ? 0.789 -6.638 -18.037 1.00 68.31 119 ARG A N 1
ATOM 915 C CA . ARG A 1 119 ? 0.382 -8.012 -17.726 1.00 68.31 119 ARG A CA 1
ATOM 916 C C . ARG A 1 119 ? 0.231 -8.228 -16.220 1.00 68.31 119 ARG A C 1
ATOM 918 O O . ARG A 1 119 ? -0.766 -8.821 -15.811 1.00 68.31 119 ARG A O 1
ATOM 925 N N . GLU A 1 120 ? 1.185 -7.744 -15.426 1.00 64.12 120 GLU A N 1
ATOM 926 C CA . GLU A 1 120 ? 1.204 -7.942 -13.972 1.00 64.12 120 GLU A CA 1
ATOM 927 C C . GLU A 1 120 ? 0.141 -7.088 -13.258 1.00 64.12 120 GLU A C 1
ATOM 929 O O . GLU A 1 120 ? -0.618 -7.612 -12.446 1.00 64.12 120 GLU A O 1
ATOM 934 N N . ASN A 1 121 ? 0.000 -5.802 -13.612 1.00 60.53 121 ASN A N 1
ATOM 935 C CA . ASN A 1 121 ? -0.903 -4.884 -12.902 1.00 60.53 121 ASN A CA 1
ATOM 936 C C . ASN A 1 121 ? -2.367 -4.922 -13.368 1.00 60.53 121 ASN A C 1
ATOM 938 O O . ASN A 1 121 ? -3.263 -4.724 -12.551 1.00 60.53 121 ASN A O 1
ATOM 942 N N . LYS A 1 122 ? -2.650 -5.174 -14.656 1.00 57.44 122 LYS A N 1
ATOM 943 C CA . LYS A 1 122 ? -4.032 -5.147 -15.190 1.00 57.44 122 LYS A CA 1
ATOM 944 C C . LYS A 1 122 ? -4.577 -6.507 -15.633 1.00 57.44 122 LYS A C 1
ATOM 946 O O . LYS A 1 122 ? -5.682 -6.563 -16.169 1.00 57.44 122 LYS A O 1
ATOM 951 N N . ARG A 1 123 ? -3.836 -7.610 -15.424 1.00 57.38 123 ARG A N 1
ATOM 952 C CA . ARG A 1 123 ? -4.182 -8.970 -15.906 1.00 57.38 123 ARG A CA 1
ATOM 953 C C . ARG A 1 123 ? -4.634 -8.992 -17.375 1.00 57.38 123 ARG A C 1
ATOM 955 O O . ARG A 1 123 ? -5.498 -9.778 -17.765 1.00 57.38 123 ARG A O 1
ATOM 962 N N . ALA A 1 124 ? -4.083 -8.107 -18.202 1.00 59.00 124 ALA A N 1
ATOM 963 C CA . ALA A 1 124 ? -4.427 -8.058 -19.612 1.00 59.00 124 ALA A CA 1
ATOM 964 C C . ALA A 1 124 ? -3.830 -9.276 -20.334 1.00 59.00 124 ALA A C 1
ATOM 966 O O . ALA A 1 124 ? -2.676 -9.647 -20.112 1.00 59.00 124 ALA A O 1
ATOM 967 N N . ASN A 1 125 ? -4.606 -9.891 -21.232 1.00 70.69 125 ASN A N 1
ATOM 968 C CA . ASN A 1 125 ? -4.084 -10.922 -22.130 1.00 70.69 125 ASN A CA 1
ATOM 969 C C . ASN A 1 125 ? -2.929 -10.336 -22.960 1.00 70.69 125 ASN A C 1
ATOM 971 O O . ASN A 1 125 ? -3.029 -9.193 -23.411 1.00 70.69 125 ASN A O 1
ATOM 975 N N . PHE A 1 126 ? -1.872 -11.122 -23.206 1.00 73.38 126 PHE A N 1
ATOM 976 C CA . PHE A 1 126 ? -0.660 -10.683 -23.921 1.00 73.38 126 PHE A CA 1
ATOM 977 C C . PHE A 1 126 ? -0.973 -9.920 -25.220 1.00 73.38 126 PHE A C 1
ATOM 979 O O . PHE A 1 126 ? -0.388 -8.874 -25.479 1.00 73.38 126 PHE A O 1
ATOM 986 N N . GLY A 1 127 ? -1.976 -10.377 -25.979 1.00 72.75 127 GLY A N 1
ATOM 987 C CA . GLY A 1 127 ? -2.405 -9.718 -27.215 1.00 72.75 127 GLY A CA 1
ATOM 988 C C . GLY A 1 127 ? -2.971 -8.305 -27.026 1.00 72.75 127 GLY A C 1
ATOM 989 O O . GLY A 1 127 ? -2.728 -7.448 -27.866 1.00 72.75 127 GLY A O 1
ATOM 990 N N . ARG A 1 128 ? -3.676 -8.021 -25.920 1.00 70.62 128 ARG A N 1
ATOM 991 C CA . ARG A 1 128 ? -4.197 -6.671 -25.633 1.00 70.62 128 ARG A CA 1
ATOM 992 C C . ARG A 1 128 ? -3.081 -5.724 -25.210 1.00 70.62 128 ARG A C 1
ATOM 994 O O . ARG A 1 128 ? -3.048 -4.597 -25.685 1.00 70.62 128 ARG A O 1
ATOM 1001 N N . ALA A 1 129 ? -2.162 -6.192 -24.365 1.00 69.25 129 ALA A N 1
ATOM 1002 C CA . ALA A 1 129 ? -1.006 -5.400 -23.951 1.00 69.25 129 ALA A CA 1
ATOM 1003 C C . ALA A 1 129 ? -0.114 -5.056 -25.156 1.00 69.25 129 ALA A C 1
ATOM 1005 O O . ALA A 1 129 ? 0.213 -3.891 -25.347 1.00 69.25 129 ALA A O 1
ATOM 1006 N N . ALA A 1 130 ? 0.184 -6.038 -26.014 1.00 76.88 130 ALA A N 1
ATOM 1007 C CA . ALA A 1 130 ? 0.954 -5.824 -27.236 1.00 76.88 130 ALA A CA 1
ATOM 1008 C C . ALA A 1 130 ? 0.241 -4.890 -28.228 1.00 76.88 130 ALA A C 1
ATOM 1010 O O . ALA A 1 130 ? 0.873 -4.001 -28.791 1.00 76.88 130 ALA A O 1
ATOM 1011 N N . LEU A 1 131 ? -1.076 -5.030 -28.431 1.00 80.19 131 LEU A N 1
ATOM 1012 C CA . LEU A 1 131 ? -1.829 -4.111 -29.295 1.00 80.19 131 LEU A CA 1
ATOM 1013 C C . LEU A 1 131 ? -1.783 -2.670 -28.782 1.00 80.19 131 LEU A C 1
ATOM 1015 O O . LEU A 1 131 ? -1.603 -1.751 -29.575 1.00 80.19 131 LEU A O 1
ATOM 1019 N N . LEU A 1 132 ? -1.916 -2.473 -27.470 1.00 73.62 132 LEU A N 1
ATOM 1020 C CA . LEU A 1 132 ? -1.893 -1.146 -26.858 1.00 73.62 132 LEU A CA 1
ATOM 1021 C C . LEU A 1 132 ? -0.513 -0.491 -26.955 1.00 73.62 132 LEU A C 1
ATOM 1023 O O . LEU A 1 132 ? -0.429 0.679 -27.320 1.00 73.62 132 LEU A O 1
ATOM 1027 N N . THR A 1 133 ? 0.567 -1.233 -26.694 1.00 77.44 133 THR A N 1
ATOM 1028 C CA . THR A 1 133 ? 1.932 -0.696 -26.799 1.00 77.44 133 THR A CA 1
ATOM 1029 C C . THR A 1 133 ? 2.303 -0.383 -28.245 1.00 77.44 133 THR A C 1
ATOM 1031 O O . THR A 1 133 ? 2.859 0.677 -28.522 1.00 77.44 133 THR A O 1
ATOM 1034 N N . THR A 1 134 ? 1.938 -1.255 -29.187 1.00 80.69 134 THR A N 1
ATOM 1035 C CA . THR A 1 134 ? 2.192 -1.022 -30.617 1.00 80.69 134 THR A CA 1
ATOM 1036 C C . THR A 1 134 ? 1.344 0.143 -31.143 1.00 80.69 134 THR A C 1
ATOM 1038 O O . THR A 1 134 ? 1.851 0.997 -31.865 1.00 80.69 134 THR A O 1
ATOM 1041 N N . GLY A 1 135 ? 0.074 0.233 -30.729 1.00 82.31 135 GLY A N 1
ATOM 1042 C CA . GLY A 1 135 ? -0.823 1.335 -31.087 1.00 82.31 135 GLY A CA 1
ATOM 1043 C C . GLY A 1 135 ? -0.350 2.686 -30.548 1.00 82.31 135 GLY A C 1
ATOM 1044 O O . GLY A 1 135 ? -0.336 3.667 -31.288 1.00 82.31 135 GLY A O 1
ATOM 1045 N N . GLY A 1 136 ? 0.108 2.727 -29.293 1.00 79.06 136 GLY A N 1
ATOM 1046 C CA . GLY A 1 136 ? 0.691 3.924 -28.684 1.00 79.06 136 GLY A CA 1
ATOM 1047 C C . GLY A 1 136 ? 1.984 4.371 -29.369 1.00 79.06 136 GLY A C 1
ATOM 1048 O O . GLY A 1 136 ? 2.169 5.563 -29.599 1.00 79.06 136 GLY A O 1
ATOM 1049 N N . LEU A 1 137 ? 2.842 3.425 -29.772 1.00 77.00 137 LEU A N 1
ATOM 1050 C CA . LEU A 1 137 ? 4.078 3.724 -30.499 1.00 77.00 137 LEU A CA 1
ATOM 1051 C C . LEU A 1 137 ? 3.793 4.344 -31.876 1.00 77.00 137 LEU A C 1
ATOM 1053 O O . LEU A 1 137 ? 4.398 5.351 -32.232 1.00 77.00 137 LEU A O 1
ATOM 1057 N N . ILE A 1 138 ? 2.853 3.770 -32.634 1.00 83.12 138 ILE A N 1
ATOM 1058 C CA . ILE A 1 138 ? 2.465 4.284 -33.956 1.00 83.12 138 ILE A CA 1
ATOM 1059 C C . ILE A 1 138 ? 1.848 5.679 -33.820 1.00 83.12 138 ILE A C 1
ATOM 1061 O O . ILE A 1 138 ? 2.229 6.594 -34.549 1.00 83.12 138 ILE A O 1
ATOM 1065 N N . ALA A 1 139 ? 0.937 5.867 -32.861 1.00 81.75 139 ALA A N 1
ATOM 1066 C CA . ALA A 1 139 ? 0.321 7.165 -32.607 1.00 81.75 139 ALA A CA 1
ATOM 1067 C C . ALA A 1 139 ? 1.363 8.221 -32.195 1.00 81.75 139 ALA A C 1
ATOM 1069 O O . ALA A 1 139 ? 1.374 9.320 -32.749 1.00 81.75 139 ALA A O 1
ATOM 1070 N N . GLY A 1 140 ? 2.279 7.878 -31.284 1.00 75.06 140 GLY A N 1
ATOM 1071 C CA . GLY A 1 140 ? 3.365 8.759 -30.852 1.00 75.06 140 GLY A CA 1
ATOM 1072 C C . GLY A 1 140 ? 4.325 9.126 -31.985 1.00 75.06 140 GLY A C 1
ATOM 1073 O O . GLY A 1 140 ? 4.696 10.291 -32.115 1.00 75.06 140 GLY A O 1
ATOM 1074 N N . ALA A 1 141 ? 4.671 8.171 -32.854 1.00 74.25 141 ALA A N 1
ATOM 1075 C CA . ALA A 1 141 ? 5.532 8.415 -34.011 1.00 74.25 141 ALA A CA 1
ATOM 1076 C C . ALA A 1 141 ? 4.885 9.367 -35.031 1.00 74.25 141 ALA A C 1
ATOM 1078 O O . ALA A 1 141 ? 5.551 10.269 -35.539 1.00 74.25 141 ALA A O 1
ATOM 1079 N N . LEU A 1 142 ? 3.582 9.213 -35.299 1.00 82.38 142 LEU A N 1
ATOM 1080 C CA . LEU A 1 142 ? 2.844 10.114 -36.189 1.00 82.38 142 LEU A CA 1
ATOM 1081 C C . LEU A 1 142 ? 2.767 11.533 -35.614 1.00 82.38 142 LEU A C 1
ATOM 1083 O O . LEU A 1 142 ? 3.033 12.498 -36.328 1.00 82.38 142 LEU A O 1
ATOM 1087 N N . VAL A 1 143 ? 2.460 11.669 -34.321 1.00 81.31 143 VAL A N 1
ATOM 1088 C CA . VAL A 1 143 ? 2.396 12.975 -33.646 1.00 81.31 143 VAL A CA 1
ATOM 1089 C C . VAL A 1 143 ? 3.770 13.649 -33.617 1.00 81.31 143 VAL A C 1
ATOM 1091 O O . VAL A 1 143 ? 3.867 14.826 -33.959 1.00 81.31 143 VAL A O 1
ATOM 1094 N N . GLY A 1 144 ? 4.838 12.912 -33.294 1.00 70.00 144 GLY A N 1
ATOM 1095 C CA . GLY A 1 144 ? 6.212 13.422 -33.325 1.00 70.00 144 GLY A CA 1
ATOM 1096 C C . GLY A 1 144 ? 6.651 13.870 -34.723 1.00 70.00 144 GLY A C 1
ATOM 1097 O O . GLY A 1 144 ? 7.239 14.940 -34.868 1.00 70.00 144 GLY A O 1
ATOM 1098 N N . GLY A 1 145 ? 6.295 13.107 -35.764 1.00 70.38 145 GLY A N 1
ATOM 1099 C CA . GLY A 1 145 ? 6.582 13.460 -37.157 1.00 70.38 145 GLY A CA 1
ATOM 1100 C C . GLY A 1 145 ? 5.841 14.716 -37.628 1.00 70.38 145 GLY A C 1
ATOM 1101 O O . GLY A 1 145 ? 6.422 15.566 -38.304 1.00 70.38 145 GLY A O 1
ATOM 1102 N N . LEU A 1 146 ? 4.578 14.882 -37.222 1.00 76.31 146 LEU A N 1
ATOM 1103 C CA . LEU A 1 146 ? 3.812 16.099 -37.501 1.00 76.31 146 LEU A CA 1
ATOM 1104 C C . LEU A 1 146 ? 4.383 17.310 -36.751 1.00 76.31 146 LEU A C 1
ATOM 1106 O O . LEU A 1 146 ? 4.522 18.375 -37.349 1.00 76.31 146 LEU A O 1
ATOM 1110 N N . LEU A 1 147 ? 4.782 17.144 -35.486 1.00 67.00 147 LEU A N 1
ATOM 1111 C CA . LEU A 1 147 ? 5.446 18.191 -34.703 1.00 67.00 147 LEU A CA 1
ATOM 1112 C C . LEU A 1 147 ? 6.766 18.633 -35.341 1.00 67.00 147 LEU A C 1
ATOM 1114 O O . LEU A 1 147 ? 7.007 19.830 -35.445 1.00 67.00 147 LEU A O 1
ATOM 1118 N N . GLN A 1 148 ? 7.578 17.698 -35.837 1.00 60.06 148 GLN A N 1
ATOM 1119 C CA . GLN A 1 148 ? 8.820 18.012 -36.548 1.00 60.06 148 GLN A CA 1
ATOM 1120 C C . GLN A 1 148 ? 8.560 18.773 -37.859 1.00 60.06 148 GLN A C 1
ATOM 1122 O O . GLN A 1 148 ? 9.328 19.658 -38.225 1.00 60.06 148 GLN A O 1
ATOM 1127 N N . SER A 1 149 ? 7.461 18.466 -38.557 1.00 65.44 149 SER A N 1
ATOM 1128 C CA . SER A 1 149 ? 7.067 19.183 -39.775 1.00 65.44 149 SER A CA 1
ATOM 1129 C C . SER A 1 149 ? 6.525 20.591 -39.500 1.00 65.44 149 SER A C 1
ATOM 1131 O O . SER A 1 149 ? 6.634 21.459 -40.366 1.00 65.44 149 SER A O 1
ATOM 1133 N N . TRP A 1 150 ? 5.916 20.812 -38.332 1.00 63.31 150 TRP A N 1
ATOM 1134 C CA . TRP A 1 150 ? 5.403 22.114 -37.893 1.00 63.31 150 TRP A CA 1
ATOM 1135 C C . TRP A 1 150 ? 6.497 22.997 -37.300 1.00 63.31 150 TRP A C 1
ATOM 1137 O O . TRP A 1 150 ? 6.524 24.202 -37.545 1.00 63.31 150 TRP A O 1
ATOM 1147 N N . LEU A 1 151 ? 7.440 22.391 -36.579 1.00 53.75 151 LEU A N 1
ATOM 1148 C CA . LEU A 1 151 ? 8.653 23.032 -36.098 1.00 53.75 151 LEU A CA 1
ATOM 1149 C C . LEU A 1 151 ? 9.660 23.134 -37.252 1.00 53.75 151 LEU A C 1
ATOM 1151 O O . LEU A 1 151 ? 10.758 22.588 -37.209 1.00 53.75 151 LEU A O 1
ATOM 1155 N N . ARG A 1 152 ? 9.292 23.866 -38.308 1.00 51.69 152 ARG A N 1
ATOM 1156 C CA . ARG A 1 152 ? 10.213 24.319 -39.357 1.00 51.69 152 ARG A CA 1
ATOM 1157 C C . ARG A 1 152 ? 11.127 25.413 -38.774 1.00 51.69 152 ARG A C 1
ATOM 1159 O O . ARG A 1 152 ? 11.159 26.533 -39.268 1.00 51.69 152 ARG A O 1
ATOM 1166 N N . VAL A 1 153 ? 11.801 25.118 -37.661 1.00 50.03 153 VAL A N 1
ATOM 1167 C CA . VAL A 1 153 ? 12.811 25.992 -37.070 1.00 50.03 153 VAL A CA 1
ATOM 1168 C C . VAL A 1 153 ? 14.088 25.717 -37.830 1.00 50.03 153 VAL A C 1
ATOM 1170 O O . VAL A 1 153 ? 14.779 24.717 -37.640 1.00 50.03 153 VAL A O 1
ATOM 1173 N N . ASP A 1 154 ? 14.286 26.619 -38.778 1.00 45.44 154 ASP A N 1
ATOM 1174 C CA . ASP A 1 154 ? 15.555 27.001 -39.352 1.00 45.44 154 ASP A CA 1
ATOM 1175 C C . ASP A 1 154 ? 16.707 26.758 -38.370 1.00 45.44 154 ASP A C 1
ATOM 1177 O O . ASP A 1 154 ? 16.642 27.095 -37.185 1.00 45.44 154 ASP A O 1
ATOM 1181 N N . ILE A 1 155 ? 17.751 26.127 -38.885 1.00 48.47 155 ILE A N 1
ATOM 1182 C CA . ILE A 1 155 ? 18.993 25.829 -38.189 1.00 48.47 155 ILE A CA 1
ATOM 1183 C C . ILE A 1 155 ? 19.629 27.155 -37.743 1.00 48.47 155 ILE A C 1
ATOM 1185 O O . ILE A 1 155 ? 20.398 27.792 -38.453 1.00 48.47 155 ILE A O 1
ATOM 1189 N N . VAL A 1 156 ? 19.307 27.584 -36.525 1.00 42.91 156 VAL A N 1
ATOM 1190 C CA . VAL A 1 156 ? 20.122 28.519 -35.753 1.00 42.91 156 VAL A CA 1
ATOM 1191 C C . VAL A 1 156 ? 20.576 27.764 -34.507 1.00 42.91 156 VAL A C 1
ATOM 1193 O O . VAL A 1 156 ? 19.744 27.410 -33.669 1.00 42.91 156 VAL A O 1
ATOM 1196 N N . PRO A 1 157 ? 21.882 27.476 -34.368 1.00 47.12 157 PRO A N 1
ATOM 1197 C CA . PRO A 1 157 ? 22.416 26.797 -33.202 1.00 47.12 157 PRO A CA 1
ATOM 1198 C C . PRO A 1 157 ? 22.445 27.784 -32.033 1.00 47.12 157 PRO A C 1
ATOM 1200 O O . PRO A 1 157 ? 23.462 28.416 -31.753 1.00 47.12 157 PRO A O 1
ATOM 1203 N N . ILE A 1 158 ? 21.321 27.939 -31.337 1.00 45.66 158 ILE A N 1
ATOM 1204 C CA . ILE A 1 158 ? 21.303 28.611 -30.038 1.00 45.66 158 ILE A CA 1
ATOM 1205 C C . ILE A 1 158 ? 21.768 27.602 -28.988 1.00 45.66 158 ILE A C 1
ATOM 1207 O O . ILE A 1 158 ? 20.990 26.820 -28.459 1.00 45.66 158 ILE A O 1
ATOM 1211 N N . GLY A 1 159 ? 23.085 27.601 -28.774 1.00 52.84 159 GLY A N 1
ATOM 1212 C CA . GLY A 1 159 ? 23.767 27.179 -27.550 1.00 52.84 159 GLY A CA 1
ATOM 1213 C C . GLY A 1 159 ? 23.325 25.852 -26.922 1.00 52.84 159 GLY A C 1
ATOM 1214 O O . GLY A 1 159 ? 22.436 25.825 -26.080 1.00 52.84 159 GLY A O 1
ATOM 1215 N N . SER A 1 160 ? 24.071 24.785 -27.219 1.00 48.53 160 SER A N 1
ATOM 1216 C CA . SER A 1 160 ? 24.177 23.546 -26.418 1.00 48.53 160 SER A CA 1
ATOM 1217 C C . SER A 1 160 ? 23.110 22.446 -26.533 1.00 48.53 160 SER A C 1
ATOM 1219 O O . SER A 1 160 ? 23.220 21.461 -25.807 1.00 48.53 160 SER A O 1
ATOM 1221 N N . ILE A 1 161 ? 22.168 22.489 -27.478 1.00 46.00 161 ILE A N 1
ATOM 1222 C CA . ILE A 1 161 ? 21.341 21.310 -27.828 1.00 46.00 161 ILE A CA 1
ATOM 1223 C C . ILE A 1 161 ? 21.844 20.643 -29.109 1.00 46.00 161 ILE A C 1
ATOM 1225 O O . ILE A 1 161 ? 21.254 20.722 -30.184 1.00 46.00 161 ILE A O 1
ATOM 1229 N N . SER A 1 162 ? 22.981 19.966 -28.986 1.00 49.22 162 SER A N 1
ATOM 1230 C CA . SER A 1 162 ? 23.523 19.119 -30.044 1.00 49.22 162 SER A CA 1
ATOM 1231 C C . SER A 1 162 ? 22.802 17.775 -30.038 1.00 49.22 162 SER A C 1
ATOM 1233 O O . SER A 1 162 ? 23.286 16.835 -29.413 1.00 49.22 162 SER A O 1
ATOM 1235 N N . SER A 1 163 ? 21.636 17.694 -30.684 1.00 54.25 163 SER A N 1
ATOM 1236 C CA . SER A 1 163 ? 21.207 16.578 -31.554 1.00 54.25 163 SER A CA 1
ATOM 1237 C C . SER A 1 163 ? 19.673 16.503 -31.643 1.00 54.25 163 SER A C 1
ATOM 1239 O O . SER A 1 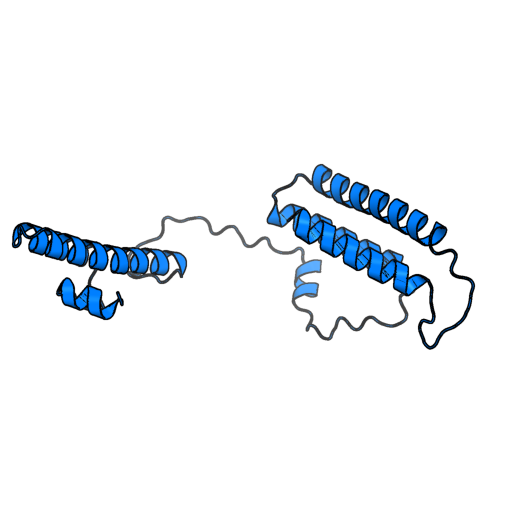163 ? 19.011 16.425 -30.606 1.00 54.25 163 SER A O 1
ATOM 1241 N N . PRO A 1 164 ? 19.098 16.423 -32.859 1.00 54.59 164 PRO A N 1
ATOM 1242 C CA . PRO A 1 164 ? 17.667 16.168 -33.091 1.00 54.59 164 PRO A CA 1
ATOM 1243 C C . PRO A 1 164 ? 17.116 14.936 -32.349 1.00 54.59 164 PRO A C 1
ATOM 1245 O O . PRO A 1 164 ? 15.929 14.857 -32.043 1.00 54.59 164 PRO A O 1
ATOM 1248 N N . GLU A 1 165 ? 17.995 13.991 -32.017 1.00 51.06 165 GLU A N 1
ATOM 1249 C CA . GLU A 1 165 ? 17.697 12.750 -31.301 1.00 51.06 165 GLU A CA 1
ATOM 1250 C C . GLU A 1 165 ? 17.217 12.972 -29.856 1.00 51.06 165 GLU A C 1
ATOM 1252 O O . GLU A 1 165 ? 16.422 12.180 -29.355 1.00 51.06 165 GLU A O 1
ATOM 1257 N N . ILE A 1 166 ? 17.636 14.060 -29.197 1.00 55.00 166 ILE A N 1
ATOM 1258 C CA . ILE A 1 166 ? 17.266 14.347 -27.799 1.00 55.00 166 ILE A CA 1
ATOM 1259 C C . ILE A 1 166 ? 15.794 14.763 -27.704 1.00 55.00 166 ILE A C 1
ATOM 1261 O O . ILE A 1 166 ? 15.090 14.323 -26.802 1.00 55.00 166 ILE A O 1
ATOM 1265 N N . ILE A 1 167 ? 15.292 15.531 -28.675 1.00 56.69 167 ILE A N 1
ATOM 1266 C CA . ILE A 1 167 ? 13.895 15.996 -28.698 1.00 56.69 167 ILE A CA 1
ATOM 1267 C C . ILE A 1 167 ? 12.945 14.822 -28.966 1.00 56.69 167 ILE A C 1
ATOM 1269 O O . ILE A 1 167 ? 11.895 14.699 -28.334 1.00 56.69 167 ILE A O 1
ATOM 1273 N N . VAL A 1 168 ? 13.337 13.918 -29.868 1.00 59.84 168 VAL A N 1
ATOM 1274 C CA . VAL A 1 168 ? 12.581 12.688 -30.141 1.00 59.84 168 VAL A CA 1
ATOM 1275 C C . VAL A 1 168 ? 12.647 11.736 -28.941 1.00 59.84 168 VAL A C 1
ATOM 1277 O O . VAL A 1 168 ? 11.638 11.126 -28.594 1.00 59.84 168 VAL A O 1
ATOM 1280 N N . GLY A 1 169 ? 13.800 11.646 -28.270 1.00 63.25 169 GLY A N 1
ATOM 1281 C CA . GLY A 1 169 ? 13.993 10.844 -27.061 1.00 63.25 169 GLY A CA 1
ATOM 1282 C C . GLY A 1 169 ? 13.170 11.332 -25.866 1.00 63.25 169 GLY A C 1
ATOM 1283 O O . GLY A 1 169 ? 12.498 10.528 -25.221 1.00 63.25 169 GLY A O 1
ATOM 1284 N N . GLU A 1 170 ? 13.151 12.639 -25.599 1.00 60.03 170 GLU A N 1
ATOM 1285 C CA . GLU A 1 170 ? 12.326 13.226 -24.535 1.00 60.03 170 GLU A CA 1
ATOM 1286 C C . GLU A 1 170 ? 10.832 13.156 -24.864 1.00 60.03 170 GLU A C 1
ATOM 1288 O O . GLU A 1 170 ? 10.028 12.816 -23.997 1.00 60.03 170 GLU A O 1
ATOM 1293 N N . GLY A 1 171 ? 10.452 13.368 -26.128 1.00 65.25 171 GLY A N 1
ATOM 1294 C CA . GLY A 1 171 ? 9.080 13.163 -26.588 1.00 65.25 171 GLY A CA 1
ATOM 1295 C C . GLY A 1 171 ? 8.620 11.712 -26.422 1.00 65.25 171 GLY A C 1
ATOM 1296 O O . GLY A 1 171 ? 7.509 11.467 -25.953 1.00 65.25 171 GLY A O 1
ATOM 1297 N N . ALA A 1 172 ? 9.484 10.741 -26.728 1.00 62.88 172 ALA A N 1
ATOM 1298 C CA . ALA A 1 172 ? 9.209 9.322 -26.518 1.00 62.88 172 ALA A CA 1
ATOM 1299 C C . ALA A 1 172 ? 9.116 8.963 -25.028 1.00 62.88 172 ALA A C 1
ATOM 1301 O O . ALA A 1 172 ? 8.266 8.158 -24.656 1.00 62.88 172 ALA A O 1
ATOM 1302 N N . LEU A 1 173 ? 9.931 9.578 -24.165 1.00 66.25 173 LEU A N 1
ATOM 1303 C CA . LEU A 1 173 ? 9.863 9.402 -22.711 1.00 66.25 173 LEU A CA 1
ATOM 1304 C C . LEU A 1 173 ? 8.582 9.994 -22.116 1.00 66.25 173 LEU A C 1
ATOM 1306 O O . LEU A 1 173 ? 7.954 9.343 -21.285 1.00 66.25 173 LEU A O 1
ATOM 1310 N N . LEU A 1 174 ? 8.151 11.174 -22.569 1.00 67.75 174 LE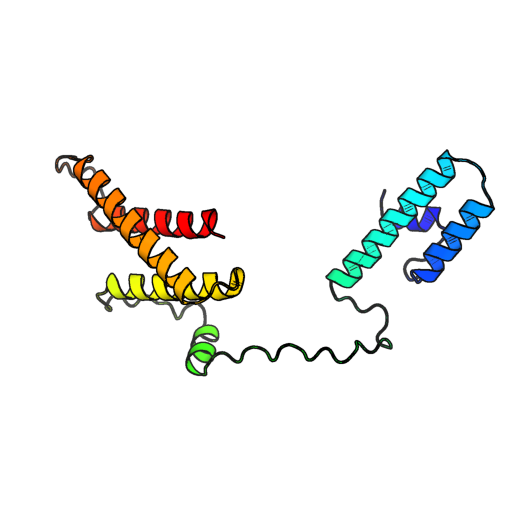U A N 1
ATOM 1311 C CA . LEU A 1 174 ? 6.885 11.782 -22.151 1.00 67.75 174 LEU A CA 1
ATOM 1312 C C . LEU A 1 174 ? 5.679 11.016 -22.692 1.00 67.75 174 LEU A C 1
ATOM 1314 O O . LEU A 1 174 ? 4.710 10.828 -21.964 1.00 67.75 174 LEU A O 1
ATOM 1318 N N . ALA A 1 175 ? 5.742 10.516 -23.928 1.00 62.44 175 ALA A N 1
ATOM 1319 C CA . ALA A 1 175 ? 4.70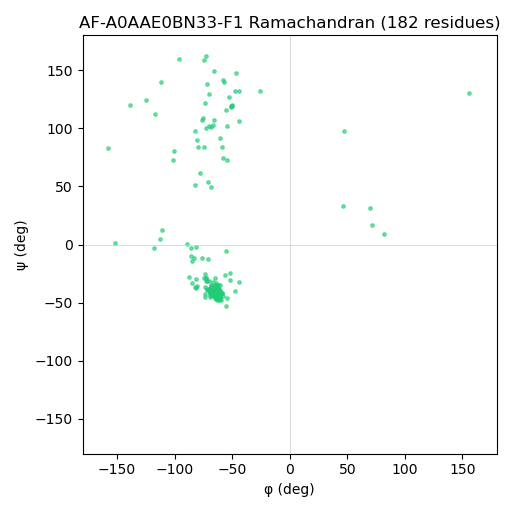7 9.658 -24.493 1.00 62.44 175 ALA A CA 1
ATOM 1320 C C . ALA A 1 175 ? 4.624 8.323 -23.741 1.00 62.44 175 ALA A C 1
ATOM 1322 O O . ALA A 1 175 ? 3.529 7.882 -23.402 1.00 62.44 175 ALA A O 1
ATOM 1323 N N . LEU A 1 176 ? 5.768 7.719 -23.406 1.00 65.31 176 LEU A N 1
ATOM 1324 C CA . LEU A 1 176 ? 5.833 6.493 -22.614 1.00 65.31 176 LEU A CA 1
ATOM 1325 C C . LEU A 1 176 ? 5.293 6.729 -21.198 1.00 65.31 176 LEU A C 1
ATOM 1327 O O . LEU A 1 176 ? 4.460 5.960 -20.722 1.00 65.31 176 LEU A O 1
ATOM 1331 N N . TRP A 1 177 ? 5.682 7.834 -20.560 1.00 68.31 177 TRP A N 1
ATOM 1332 C CA . TRP A 1 177 ? 5.166 8.250 -19.258 1.00 68.31 177 TRP A CA 1
ATOM 1333 C C . TRP A 1 177 ? 3.656 8.520 -19.296 1.00 68.31 177 TRP A C 1
ATOM 1335 O O . TRP A 1 177 ? 2.936 8.039 -18.422 1.00 68.31 177 TRP A O 1
ATOM 1345 N N . ALA A 1 178 ? 3.153 9.199 -20.330 1.00 64.56 178 ALA A N 1
ATOM 1346 C CA . ALA A 1 178 ? 1.732 9.482 -20.523 1.00 64.56 178 ALA A CA 1
ATOM 1347 C C . ALA A 1 178 ? 0.929 8.201 -20.791 1.00 64.56 178 ALA A C 1
ATOM 1349 O O . ALA A 1 178 ? -0.117 7.995 -20.184 1.00 64.56 178 ALA A O 1
ATOM 1350 N N . THR A 1 179 ? 1.432 7.279 -21.618 1.00 65.56 179 THR A N 1
ATOM 1351 C CA . THR A 1 179 ? 0.787 5.968 -21.802 1.00 65.56 179 THR A CA 1
ATOM 1352 C C . THR A 1 179 ? 0.788 5.136 -20.521 1.00 65.56 179 THR A C 1
ATOM 1354 O O . THR A 1 179 ? -0.198 4.461 -20.242 1.00 65.56 179 THR A O 1
ATOM 1357 N N . CYS A 1 180 ? 1.839 5.211 -19.701 1.00 54.69 180 CYS A N 1
ATOM 1358 C CA . CYS A 1 180 ? 1.884 4.515 -18.417 1.00 54.69 180 CYS A CA 1
ATOM 1359 C C . CYS A 1 180 ? 0.956 5.142 -17.371 1.00 54.69 180 CYS A C 1
ATOM 1361 O O . CYS A 1 180 ? 0.331 4.407 -16.621 1.00 54.69 180 CYS A O 1
ATOM 1363 N N . THR A 1 181 ? 0.841 6.469 -17.303 1.00 64.00 181 THR A N 1
ATOM 1364 C CA . THR A 1 181 ? 0.021 7.164 -16.290 1.00 64.00 181 THR A CA 1
ATOM 1365 C C . THR A 1 181 ? -1.459 7.204 -16.643 1.00 64.00 181 THR A C 1
ATOM 1367 O O . THR A 1 181 ? -2.293 7.049 -15.758 1.00 64.00 181 THR A O 1
ATOM 1370 N N . PHE A 1 182 ? -1.799 7.370 -17.921 1.00 52.25 182 PHE A N 1
ATOM 1371 C CA . PHE A 1 182 ? -3.192 7.450 -18.368 1.00 52.25 182 PHE A CA 1
ATOM 1372 C C . PHE A 1 182 ? -3.830 6.072 -18.603 1.00 52.25 182 PHE A C 1
ATOM 1374 O O . PHE A 1 182 ? -5.049 5.970 -18.738 1.00 52.25 182 PHE A O 1
ATOM 1381 N N . LEU A 1 183 ? -3.013 5.012 -18.669 1.00 48.09 183 LEU A N 1
ATOM 1382 C CA . LEU A 1 183 ? -3.465 3.635 -18.876 1.00 48.09 183 LEU A CA 1
ATOM 1383 C C . LEU A 1 183 ? -3.128 2.680 -17.718 1.00 48.09 183 LEU A C 1
ATOM 1385 O O . LEU A 1 183 ? -3.561 1.523 -17.784 1.00 48.09 183 LEU A O 1
ATOM 1389 N N . ALA A 1 184 ? -2.417 3.131 -16.672 1.00 43.16 184 ALA A N 1
ATOM 1390 C CA . ALA A 1 184 ? -2.440 2.515 -15.332 1.00 43.16 184 ALA A CA 1
ATOM 1391 C C . ALA A 1 184 ? -3.805 2.711 -14.657 1.00 43.16 184 ALA A C 1
ATOM 1393 O O . ALA A 1 184 ? -4.134 1.872 -13.794 1.00 43.16 184 ALA A O 1
#

Organism: NCBI:txid36881

pLDDT: mean 71.49, std 15.65, range [39.47, 95.44]